Protein AF-A0A7X1GN78-F1 (afdb_monomer)

pLDDT: mean 84.38, std 17.56, range [33.44, 97.69]

Nearest PDB structures (foldseek):
  7rro-assembly1_W  TM=1.828E-01  e=5.397E+00  Bos taurus
  8iyj-assembly1_Z  TM=1.794E-01  e=6.398E+00  Mus musculus

Radius of gyration: 23.38 Å; Cα contacts (8 Å, |Δi|>4): 246; chains: 1; bounding box: 67×48×54 Å

Structure (mmCIF, N/CA/C/O backbone):
data_AF-A0A7X1GN78-F1
#
_entry.id   AF-A0A7X1GN78-F1
#
loop_
_atom_site.group_PDB
_atom_site.id
_atom_site.type_symbol
_atom_site.label_atom_id
_atom_site.label_alt_id
_atom_site.label_comp_id
_atom_site.label_asym_id
_atom_site.label_entity_id
_atom_site.label_seq_id
_atom_site.pdbx_PDB_ins_code
_atom_site.Cartn_x
_atom_site.Cartn_y
_atom_site.Cartn_z
_atom_site.occupancy
_atom_site.B_iso_or_equiv
_atom_site.auth_seq_id
_atom_site.auth_comp_id
_atom_site.auth_asym_id
_atom_site.auth_atom_id
_atom_site.pdbx_PDB_model_num
ATOM 1 N N . MET A 1 1 ? -47.611 -9.834 -25.608 1.00 37.03 1 MET A N 1
ATOM 2 C CA . MET A 1 1 ? -46.658 -10.578 -24.757 1.00 37.03 1 MET A CA 1
ATOM 3 C C . MET A 1 1 ? -46.119 -9.596 -23.727 1.00 37.03 1 MET A C 1
ATOM 5 O O . MET A 1 1 ? -45.341 -8.730 -24.098 1.00 37.03 1 MET A O 1
ATOM 9 N N . GLY A 1 2 ? -46.643 -9.618 -22.499 1.00 37.62 2 GLY A N 1
ATOM 10 C CA . GLY A 1 2 ? -46.239 -8.703 -21.426 1.00 37.62 2 GLY A CA 1
ATOM 11 C C . GLY A 1 2 ? -45.239 -9.393 -20.505 1.00 37.62 2 GLY A C 1
ATOM 12 O O . GLY A 1 2 ? -45.541 -10.460 -19.978 1.00 37.62 2 GLY A O 1
ATOM 13 N N . ALA A 1 3 ? -44.046 -8.820 -20.357 1.00 45.03 3 ALA A N 1
ATOM 14 C CA . ALA A 1 3 ? -43.041 -9.309 -19.424 1.00 45.03 3 ALA A CA 1
ATOM 15 C C . ALA A 1 3 ? -43.448 -8.934 -17.991 1.00 45.03 3 ALA A C 1
ATOM 17 O O . ALA A 1 3 ? -43.649 -7.761 -17.684 1.00 45.03 3 ALA A O 1
ATOM 18 N N . SER A 1 4 ? -43.569 -9.937 -17.122 1.00 40.81 4 SER A N 1
ATOM 19 C CA . SER A 1 4 ? -43.766 -9.745 -15.687 1.00 40.81 4 SER A CA 1
ATOM 20 C C . SER A 1 4 ? -42.415 -9.414 -15.056 1.00 40.81 4 SER A C 1
ATOM 22 O O . SER A 1 4 ? -41.600 -10.304 -14.825 1.00 40.81 4 SER A O 1
ATOM 24 N N . VAL A 1 5 ? -42.147 -8.130 -14.820 1.00 49.59 5 VAL A N 1
ATOM 25 C CA . VAL A 1 5 ? -40.976 -7.688 -14.053 1.00 49.59 5 VAL A CA 1
ATOM 26 C C . VAL A 1 5 ? -41.356 -7.706 -12.576 1.00 49.59 5 VAL A C 1
ATOM 28 O O . VAL A 1 5 ? -42.205 -6.932 -12.145 1.00 49.59 5 VAL A O 1
ATOM 31 N N . ILE A 1 6 ? -40.735 -8.591 -11.798 1.00 51.81 6 ILE A N 1
ATOM 32 C CA . ILE A 1 6 ? -40.779 -8.527 -10.335 1.00 51.81 6 ILE A CA 1
ATOM 33 C C . ILE A 1 6 ? -39.598 -7.657 -9.909 1.00 51.81 6 ILE A C 1
ATOM 35 O O . ILE A 1 6 ? -38.451 -8.094 -9.945 1.00 51.81 6 ILE A O 1
ATOM 39 N N . GLY A 1 7 ? -39.876 -6.404 -9.556 1.00 51.66 7 GLY A N 1
ATOM 40 C CA . GLY A 1 7 ? -38.911 -5.554 -8.868 1.00 51.66 7 GLY A CA 1
ATOM 41 C C . GLY A 1 7 ? -38.884 -5.927 -7.390 1.00 51.66 7 GLY A C 1
ATOM 42 O O . GLY A 1 7 ? -39.907 -5.827 -6.718 1.00 51.66 7 GLY A O 1
ATOM 43 N N . ILE A 1 8 ? -37.734 -6.370 -6.889 1.00 55.38 8 ILE A N 1
ATOM 44 C CA . ILE A 1 8 ? -37.472 -6.455 -5.450 1.00 55.38 8 ILE A CA 1
ATOM 45 C C . ILE A 1 8 ? -36.756 -5.169 -5.053 1.00 55.38 8 ILE A C 1
ATOM 47 O O . ILE A 1 8 ? -35.730 -4.826 -5.638 1.00 55.38 8 ILE A O 1
ATOM 51 N N . ASP A 1 9 ? -37.327 -4.461 -4.082 1.00 50.69 9 ASP A N 1
ATOM 52 C CA . ASP A 1 9 ? -36.714 -3.295 -3.456 1.00 50.69 9 ASP A CA 1
ATOM 53 C C . ASP A 1 9 ? -35.508 -3.756 -2.621 1.00 50.69 9 ASP A C 1
ATOM 55 O O . ASP A 1 9 ? -35.651 -4.524 -1.667 1.00 50.69 9 ASP A O 1
ATOM 59 N N . ILE A 1 10 ? -34.306 -3.360 -3.044 1.00 56.03 10 ILE A N 1
ATOM 60 C CA . ILE A 1 10 ? -33.028 -3.737 -2.417 1.00 56.03 10 ILE A CA 1
ATOM 61 C C . ILE A 1 10 ? -32.659 -2.745 -1.298 1.00 56.03 10 ILE A C 1
ATOM 63 O O . ILE A 1 10 ? -31.706 -2.991 -0.562 1.00 56.03 10 ILE A O 1
ATOM 67 N N . ASP A 1 11 ? -33.435 -1.672 -1.099 1.00 50.03 11 ASP A N 1
ATOM 68 C CA . ASP A 1 11 ? -33.237 -0.719 -0.008 1.00 50.03 11 ASP A CA 1
ATOM 69 C C . ASP A 1 11 ? -34.231 -0.978 1.139 1.00 50.03 11 ASP A C 1
ATOM 71 O O . ASP A 1 11 ? -35.267 -0.325 1.239 1.00 50.03 11 ASP A O 1
ATOM 75 N N . PRO A 1 12 ? -33.927 -1.867 2.109 1.00 54.25 12 PRO A N 1
ATOM 76 C CA . PRO A 1 12 ? -34.771 -2.063 3.290 1.00 54.25 12 PRO A CA 1
ATOM 77 C C . PRO A 1 12 ? -34.707 -0.877 4.267 1.00 54.25 12 PRO A C 1
ATOM 79 O O . PRO A 1 12 ? -35.311 -0.933 5.343 1.00 54.25 12 PRO A O 1
ATOM 82 N N . ILE A 1 13 ? -33.959 0.182 3.932 1.00 58.00 13 ILE A N 1
ATOM 83 C CA . ILE A 1 13 ? -33.749 1.370 4.765 1.00 58.00 13 ILE A CA 1
ATOM 84 C C . ILE A 1 13 ? -35.085 1.954 5.254 1.00 58.00 13 ILE A C 1
ATOM 86 O O . ILE A 1 13 ? -35.200 2.149 6.467 1.00 58.00 13 ILE A O 1
ATOM 90 N N . PRO A 1 14 ? -36.128 2.143 4.418 1.00 60.78 14 PRO A N 1
ATOM 91 C CA . PRO A 1 14 ? -37.398 2.707 4.872 1.00 60.78 14 PRO A CA 1
ATOM 92 C C . PRO A 1 14 ? -38.122 1.797 5.873 1.00 60.78 14 PRO A C 1
ATOM 94 O O . PRO A 1 14 ? -38.674 2.275 6.862 1.00 60.78 14 PRO A O 1
ATOM 97 N N . VAL A 1 15 ? -38.074 0.475 5.675 1.00 66.88 15 VAL A N 1
ATOM 98 C CA . VAL A 1 15 ? -38.721 -0.504 6.568 1.00 66.88 15 VAL A CA 1
ATOM 99 C C . VAL A 1 15 ? -37.997 -0.586 7.913 1.00 66.88 15 VAL A C 1
ATOM 101 O O . VAL A 1 15 ? -38.639 -0.636 8.965 1.00 66.88 15 VAL A O 1
ATOM 104 N N . LEU A 1 16 ? -36.662 -0.567 7.903 1.00 62.31 16 LEU A N 1
ATOM 105 C CA . LEU A 1 16 ? -35.847 -0.551 9.118 1.00 62.31 16 LEU A CA 1
ATOM 106 C C . LEU A 1 16 ? -35.991 0.774 9.877 1.00 62.31 16 LEU A C 1
ATOM 108 O O . LEU A 1 16 ? -36.132 0.755 11.098 1.00 62.31 16 LEU A O 1
ATOM 112 N N . GLN A 1 17 ? -36.031 1.910 9.176 1.00 62.22 17 GLN A N 1
ATOM 113 C CA . GLN A 1 17 ? -36.254 3.230 9.775 1.00 62.22 17 GLN A CA 1
ATOM 114 C C . GLN A 1 17 ? -37.660 3.366 10.371 1.00 62.22 17 GLN A C 1
ATOM 116 O O . GLN A 1 17 ? -37.797 3.873 11.487 1.00 62.22 17 GLN A O 1
ATOM 121 N N . ALA A 1 18 ? -38.694 2.863 9.688 1.00 65.00 18 ALA A N 1
ATOM 122 C CA . ALA A 1 18 ? -40.063 2.848 10.202 1.00 65.00 18 ALA A CA 1
ATOM 123 C C . ALA A 1 18 ? -40.172 1.979 11.467 1.00 65.00 18 ALA A C 1
ATOM 125 O O . ALA A 1 18 ? -40.672 2.438 12.494 1.00 65.00 18 ALA A O 1
ATOM 126 N N . LYS A 1 19 ? -39.614 0.759 11.452 1.00 62.00 19 LYS A N 1
ATOM 127 C CA . LYS A 1 19 ? -39.572 -0.117 12.638 1.00 62.00 19 LYS A CA 1
ATOM 128 C C . LYS A 1 19 ? -38.758 0.485 13.787 1.00 62.00 19 LYS A C 1
ATOM 130 O O . LYS A 1 19 ? -39.195 0.420 14.934 1.00 62.00 19 LYS A O 1
ATOM 135 N N . ALA A 1 20 ? -37.616 1.112 13.506 1.00 62.91 20 ALA A N 1
ATOM 136 C CA . ALA A 1 20 ? -36.781 1.750 14.526 1.00 62.91 20 ALA A CA 1
ATOM 137 C C . ALA A 1 20 ? -37.441 2.993 15.148 1.00 62.91 20 ALA A C 1
ATOM 139 O O . ALA A 1 20 ? -37.207 3.279 16.322 1.00 62.91 20 ALA A O 1
ATOM 140 N N . SER A 1 21 ? -38.272 3.709 14.383 1.00 62.31 21 SER A N 1
ATOM 141 C CA . SER A 1 21 ? -39.055 4.858 14.864 1.00 62.31 21 SER A CA 1
ATOM 142 C C . SER A 1 21 ? -40.233 4.433 15.747 1.00 62.31 21 SER A C 1
ATOM 144 O O . SER A 1 21 ? -40.591 5.148 16.678 1.00 62.31 21 SER A O 1
ATOM 146 N N . LEU A 1 22 ? -40.807 3.255 15.482 1.00 62.06 22 LEU A N 1
ATOM 147 C CA . LEU A 1 22 ? -41.923 2.685 16.247 1.00 62.06 22 LEU A CA 1
ATOM 148 C C . LEU A 1 22 ? -41.469 1.901 17.491 1.00 62.06 22 LEU A C 1
ATOM 150 O O . LEU A 1 22 ? -42.248 1.709 18.422 1.00 62.06 22 LEU A O 1
ATOM 154 N N . THR A 1 23 ? -40.208 1.464 17.538 1.00 66.81 23 THR A N 1
ATOM 155 C CA . THR A 1 23 ? -39.639 0.786 18.710 1.00 66.81 23 THR A CA 1
ATOM 156 C C . THR A 1 23 ? -39.253 1.812 19.783 1.00 66.81 23 THR A C 1
ATOM 158 O O . THR A 1 23 ? -38.256 2.527 19.651 1.00 66.81 23 THR A O 1
ATOM 161 N N . GLN A 1 24 ? -40.003 1.871 20.888 1.00 63.59 24 GLN A N 1
ATOM 162 C CA . GLN A 1 24 ? -39.604 2.648 22.066 1.00 63.59 24 GLN A CA 1
ATOM 163 C C . GLN A 1 24 ? -38.426 1.969 22.775 1.00 63.59 24 GLN A C 1
ATOM 165 O O . GLN A 1 24 ? -38.598 1.087 23.610 1.00 63.59 24 GLN A O 1
ATOM 170 N N . SER A 1 25 ? -37.205 2.400 22.468 1.00 70.50 25 SER A N 1
ATOM 171 C CA . SER A 1 25 ? -36.013 2.034 23.235 1.00 70.50 25 SER A CA 1
ATOM 172 C C . SER A 1 25 ? -35.359 3.292 23.797 1.00 70.50 25 SER A C 1
ATOM 174 O O . SER A 1 25 ? -35.148 4.261 23.060 1.00 70.50 25 SER A O 1
ATOM 176 N N . SER A 1 26 ? -34.993 3.277 25.078 1.00 83.88 26 SER A N 1
ATOM 177 C CA . SER A 1 26 ? -34.364 4.432 25.722 1.00 83.88 26 SER A CA 1
ATOM 178 C C . SER A 1 26 ? -33.058 4.832 25.023 1.00 83.88 26 SER A C 1
ATOM 180 O O . SER A 1 26 ? -32.328 3.995 24.487 1.00 83.88 26 SER A O 1
ATOM 182 N N . LEU A 1 27 ? -32.727 6.127 25.052 1.00 83.69 27 LEU A N 1
ATOM 183 C CA . LEU A 1 27 ? -31.453 6.624 24.521 1.00 83.69 27 LEU A CA 1
ATOM 184 C C . LEU A 1 27 ? -30.253 5.933 25.187 1.00 83.69 27 LEU A C 1
ATOM 186 O O . LEU A 1 27 ? -29.260 5.652 24.521 1.00 83.69 27 LEU A O 1
ATOM 190 N N . LYS A 1 28 ? -30.365 5.630 26.486 1.00 88.25 28 LYS A N 1
ATOM 191 C CA . LYS A 1 28 ? -29.354 4.880 27.239 1.00 88.25 28 LYS A CA 1
ATOM 192 C C . LYS A 1 28 ? -29.131 3.495 26.627 1.00 88.25 28 LYS A C 1
ATOM 194 O O . LYS A 1 28 ? -28.008 3.185 26.257 1.00 88.25 28 LYS A O 1
ATOM 199 N N . HIS A 1 29 ? -30.203 2.737 26.393 1.00 87.62 29 HIS A N 1
ATOM 200 C CA . HIS A 1 29 ? -30.110 1.418 25.766 1.00 87.62 29 HIS A CA 1
ATOM 201 C C . HIS A 1 29 ? -29.458 1.478 24.374 1.00 87.62 29 HIS A C 1
ATOM 203 O O . HIS A 1 29 ? -28.577 0.678 24.074 1.00 87.62 29 HIS A O 1
ATOM 209 N N . LYS A 1 30 ? -29.817 2.470 23.543 1.00 87.50 30 LYS A N 1
ATOM 210 C CA . LYS A 1 30 ? -29.184 2.660 22.223 1.00 87.50 30 LYS A CA 1
ATOM 211 C C . LYS A 1 30 ? -27.679 2.929 22.339 1.00 87.50 30 LYS A C 1
ATOM 213 O O . LYS A 1 30 ? -26.904 2.346 21.586 1.00 87.50 30 LYS A O 1
ATOM 218 N N . LYS A 1 31 ? -27.260 3.785 23.280 1.00 90.69 31 LYS A N 1
ATOM 219 C CA . LYS A 1 31 ? -25.838 4.077 23.539 1.00 90.69 31 LYS A CA 1
ATOM 220 C C . LYS A 1 31 ? -25.078 2.847 24.027 1.00 90.69 31 LYS A C 1
ATOM 222 O O . LYS A 1 31 ? -23.957 2.622 23.574 1.00 90.69 31 LYS A O 1
ATOM 227 N N . ASP A 1 32 ? -25.689 2.057 24.904 1.00 92.69 32 ASP A N 1
ATOM 228 C CA . ASP A 1 32 ? -25.074 0.852 25.462 1.00 92.69 32 ASP A CA 1
ATOM 229 C C . ASP A 1 32 ? -24.850 -0.199 24.363 1.00 92.69 32 ASP A C 1
ATOM 231 O O . ASP A 1 32 ? -23.732 -0.690 24.195 1.00 92.69 32 ASP A O 1
ATOM 235 N N . ILE A 1 33 ? -25.873 -0.469 23.541 1.00 92.25 33 ILE A N 1
ATOM 236 C CA . ILE A 1 33 ? -25.772 -1.401 22.406 1.00 92.25 33 ILE A CA 1
ATOM 237 C C . ILE A 1 33 ? -24.764 -0.909 21.365 1.00 92.25 33 ILE A C 1
ATOM 239 O O . ILE A 1 33 ? -23.945 -1.694 20.890 1.00 92.25 33 ILE A O 1
ATOM 243 N N . PHE A 1 34 ? -24.781 0.384 21.033 1.00 90.94 34 PHE A N 1
ATOM 244 C CA . PHE A 1 34 ? -23.816 0.971 20.106 1.00 90.94 34 PHE A CA 1
ATOM 245 C C . PHE A 1 34 ? -22.379 0.808 20.612 1.00 90.94 34 PHE A C 1
ATOM 247 O O . PHE A 1 34 ? -21.515 0.341 19.875 1.00 90.94 34 PHE A O 1
ATOM 254 N N . SER A 1 35 ? -22.124 1.138 21.880 1.00 93.75 35 SER A N 1
ATOM 255 C CA . SER A 1 35 ? -20.788 1.039 22.479 1.00 93.75 35 SER A CA 1
ATOM 256 C C . SER A 1 35 ? -20.296 -0.406 22.516 1.00 93.75 35 SER A C 1
ATOM 258 O O . SER A 1 35 ? -19.140 -0.672 22.185 1.00 93.75 35 SER A O 1
ATOM 260 N N . TRP A 1 36 ? -21.179 -1.348 22.860 1.00 95.31 36 TRP A N 1
ATOM 261 C CA . TRP A 1 36 ? -20.879 -2.776 22.811 1.00 95.31 36 TRP A CA 1
ATOM 262 C C . TRP A 1 36 ? -20.551 -3.244 21.389 1.00 95.31 36 TRP A C 1
ATOM 264 O O . TRP A 1 36 ? -19.519 -3.880 21.184 1.00 95.31 36 TRP A O 1
ATOM 274 N N . PHE A 1 37 ? -21.379 -2.885 20.402 1.00 94.31 37 PHE A N 1
ATOM 275 C CA . PHE A 1 37 ? -21.169 -3.262 19.005 1.00 94.31 37 PHE A CA 1
ATOM 276 C C . PHE A 1 37 ? -19.842 -2.718 18.471 1.00 94.31 37 PHE A C 1
ATOM 278 O O . PHE A 1 37 ? -19.055 -3.472 17.904 1.00 94.31 37 PHE A O 1
ATOM 285 N N . PHE A 1 38 ? -19.554 -1.433 18.700 1.00 91.81 38 PHE A N 1
ATOM 286 C CA . PHE A 1 38 ? -18.299 -0.817 18.270 1.00 91.81 38 PHE A CA 1
ATOM 287 C C . PHE A 1 38 ? -17.086 -1.443 18.945 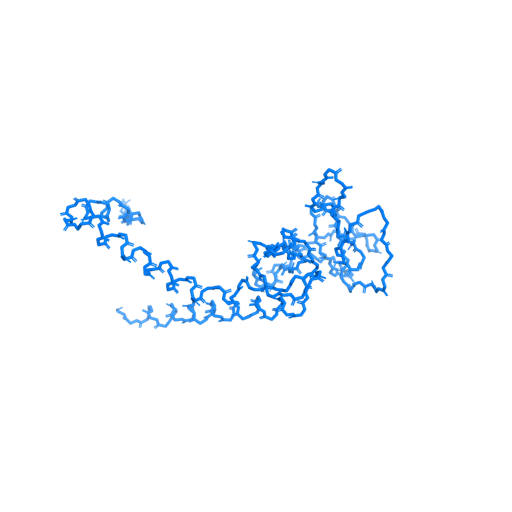1.00 91.81 38 PHE A C 1
ATOM 289 O O . PHE A 1 38 ? -16.077 -1.676 18.282 1.00 91.81 38 PHE A O 1
ATOM 296 N N . LYS A 1 39 ? -17.179 -1.754 20.242 1.00 93.75 39 LYS A N 1
ATOM 297 C CA . LYS A 1 39 ? -16.116 -2.459 20.957 1.00 93.75 39 LYS A CA 1
ATOM 2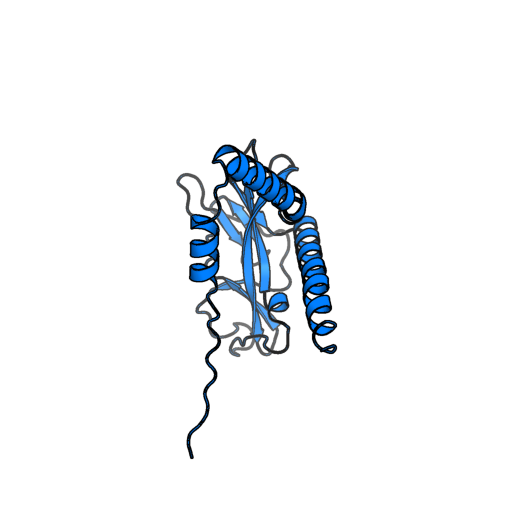98 C C . LYS A 1 39 ? -15.880 -3.846 20.363 1.00 93.75 39 LYS A C 1
ATOM 300 O O . LYS A 1 39 ? -14.750 -4.156 20.015 1.00 93.75 39 LYS A O 1
ATOM 305 N N . ALA A 1 40 ? -16.932 -4.640 20.175 1.00 93.38 40 ALA A N 1
ATOM 306 C CA . ALA A 1 40 ? -16.825 -5.978 19.596 1.00 93.38 40 ALA A CA 1
ATOM 307 C C . ALA A 1 40 ? -16.269 -5.947 18.161 1.00 93.38 40 ALA A C 1
ATOM 309 O O . ALA A 1 40 ? -15.431 -6.771 17.795 1.00 93.38 40 ALA A O 1
ATOM 310 N N . LEU A 1 41 ? -16.703 -4.973 17.356 1.00 91.38 41 LEU A N 1
ATOM 311 C CA . LEU A 1 41 ? -16.197 -4.763 16.004 1.00 91.38 41 LEU A CA 1
ATOM 312 C C . LEU A 1 41 ? -14.711 -4.393 16.020 1.00 91.38 41 LEU A C 1
ATOM 314 O O . LEU A 1 41 ? -13.930 -4.987 15.280 1.00 91.38 41 LEU A O 1
ATOM 318 N N . LYS A 1 42 ? -14.314 -3.452 16.885 1.00 89.69 42 LYS A N 1
ATOM 319 C CA . LYS A 1 42 ? -12.918 -3.043 17.053 1.00 89.69 42 LYS A CA 1
ATOM 320 C C . LYS A 1 42 ? -12.057 -4.210 17.518 1.00 89.69 42 LYS A C 1
ATOM 322 O O . LYS A 1 42 ? -11.033 -4.464 16.903 1.00 89.69 42 LYS A O 1
ATOM 327 N N . ASP A 1 43 ? -12.480 -4.949 18.536 1.00 91.25 43 ASP A N 1
ATOM 328 C CA . ASP A 1 43 ? -11.721 -6.081 19.074 1.00 91.25 43 ASP A CA 1
ATOM 329 C C . ASP A 1 43 ? -11.511 -7.171 18.001 1.00 91.25 43 ASP A C 1
ATOM 331 O O . ASP A 1 43 ? -10.458 -7.807 17.954 1.00 91.25 43 ASP A O 1
ATOM 335 N N . LYS A 1 44 ? -12.476 -7.341 17.084 1.00 90.56 44 LYS A N 1
ATOM 336 C CA . LYS A 1 44 ? -12.382 -8.293 15.970 1.00 90.56 44 LYS A CA 1
ATOM 337 C C . LYS A 1 44 ? -11.522 -7.798 14.803 1.00 90.56 44 LYS A C 1
ATOM 339 O O . LYS A 1 44 ? -10.799 -8.598 14.215 1.00 90.56 44 LYS A O 1
ATOM 344 N N . LEU A 1 45 ? -11.626 -6.520 14.433 1.00 90.31 45 LEU A N 1
ATOM 345 C CA . LEU A 1 45 ? -10.959 -5.974 13.245 1.00 90.31 45 LEU A CA 1
ATOM 346 C C . LEU A 1 45 ? -9.582 -5.383 13.536 1.00 90.31 45 LEU A C 1
ATOM 348 O O . LEU A 1 45 ? -8.705 -5.510 12.692 1.00 90.31 45 LEU A O 1
ATOM 352 N N . ALA A 1 46 ? -9.364 -4.779 14.706 1.00 90.62 46 ALA A N 1
ATOM 353 C CA . ALA A 1 46 ? -8.123 -4.079 15.040 1.00 90.62 46 ALA A CA 1
ATOM 354 C C . ALA A 1 46 ? -6.854 -4.909 14.784 1.00 90.62 46 ALA A C 1
ATOM 356 O O . ALA A 1 46 ? -5.909 -4.338 14.247 1.00 90.62 46 ALA A O 1
ATOM 357 N N . PRO A 1 47 ? -6.800 -6.231 15.061 1.00 91.81 47 PRO A N 1
ATOM 358 C CA . PRO A 1 47 ? -5.622 -7.036 14.736 1.00 91.81 47 PRO A CA 1
ATOM 359 C C . PRO A 1 47 ? -5.232 -7.033 13.249 1.00 91.81 47 PRO A C 1
ATOM 361 O O . PRO A 1 47 ? -4.062 -7.214 12.937 1.00 91.81 47 PRO A O 1
ATOM 364 N N . LEU A 1 48 ? -6.190 -6.808 12.343 1.00 91.81 48 LEU A N 1
ATOM 365 C CA . LEU A 1 48 ? -5.980 -6.763 10.891 1.00 91.81 48 LEU A CA 1
A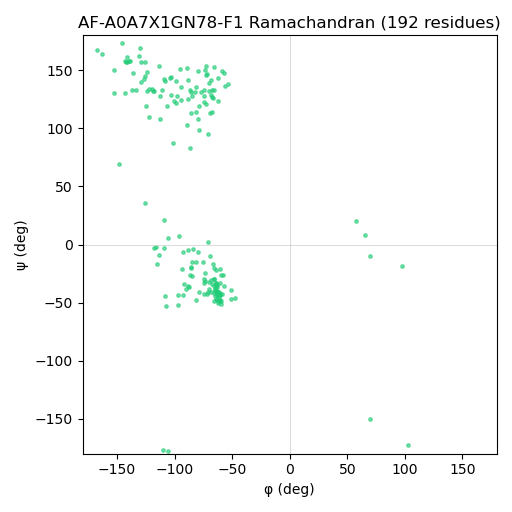TOM 366 C C . LEU A 1 48 ? -5.496 -5.394 10.381 1.00 91.81 48 LEU A C 1
ATOM 368 O O . LEU A 1 48 ? -5.233 -5.245 9.191 1.00 91.81 48 LEU A O 1
ATOM 372 N N . TYR A 1 49 ? -5.396 -4.398 11.264 1.00 92.38 49 TYR A N 1
ATOM 373 C CA . TYR A 1 49 ? -4.987 -3.027 10.946 1.00 92.38 49 TYR A CA 1
ATOM 374 C C . TYR A 1 49 ? -3.809 -2.588 11.824 1.00 92.38 49 TYR A C 1
ATOM 376 O O . TYR A 1 49 ? -3.720 -1.433 12.234 1.00 92.38 49 TYR A O 1
ATOM 384 N N . LYS A 1 50 ? -2.899 -3.517 12.129 1.00 94.88 50 LYS A N 1
ATOM 385 C CA . LYS A 1 50 ? -1.689 -3.259 12.917 1.00 94.88 50 LYS A CA 1
ATOM 386 C C . LYS A 1 50 ? -0.452 -3.179 12.035 1.00 94.88 50 LYS A C 1
ATOM 388 O O . LYS A 1 50 ? -0.319 -3.922 11.071 1.00 94.88 50 LYS A O 1
ATOM 393 N N . THR A 1 51 ? 0.453 -2.291 12.415 1.00 96.94 51 THR A N 1
ATOM 394 C CA . THR A 1 51 ? 1.791 -2.089 11.847 1.00 96.94 51 THR A CA 1
ATOM 395 C C . THR A 1 51 ? 2.737 -1.683 12.979 1.00 96.94 51 THR A C 1
ATOM 397 O O . THR A 1 51 ? 2.297 -1.386 14.087 1.00 96.94 51 THR A O 1
ATOM 400 N N . PHE A 1 52 ? 4.034 -1.587 12.706 1.00 97.00 52 PHE A N 1
ATOM 401 C CA . PHE A 1 52 ? 5.011 -0.993 13.618 1.00 97.00 52 PHE A CA 1
ATOM 402 C C . PHE A 1 52 ? 5.435 0.402 13.163 1.00 97.00 52 PHE A C 1
ATOM 404 O O . PHE A 1 52 ? 5.552 0.673 11.964 1.00 97.00 52 PHE A O 1
ATOM 411 N N . CYS A 1 53 ? 5.644 1.299 14.128 1.00 96.25 53 CYS A N 1
ATOM 412 C CA . CYS A 1 53 ? 6.198 2.623 13.871 1.00 96.25 53 CYS A CA 1
ATOM 413 C C . CYS A 1 53 ? 7.673 2.500 13.445 1.00 96.25 53 CYS A C 1
ATOM 415 O O . CYS A 1 53 ? 8.458 1.917 14.188 1.00 96.25 53 CYS A O 1
ATOM 417 N N . PRO A 1 54 ? 8.108 3.109 12.327 1.00 94.81 54 PRO A N 1
ATOM 418 C CA . PRO A 1 54 ? 9.494 3.001 11.864 1.00 94.81 54 PRO A CA 1
ATOM 419 C C . PRO A 1 54 ? 10.511 3.738 12.755 1.00 94.81 54 PRO A C 1
ATOM 421 O O . PRO A 1 54 ? 11.710 3.582 12.553 1.00 94.81 54 PRO A O 1
ATOM 424 N N . ILE A 1 55 ? 10.052 4.558 13.712 1.00 94.69 55 ILE A N 1
ATOM 425 C CA . ILE A 1 55 ? 10.914 5.362 14.595 1.00 94.69 55 ILE A CA 1
ATOM 426 C C . ILE A 1 55 ? 11.143 4.657 15.937 1.00 94.69 55 ILE A C 1
ATOM 428 O O . ILE A 1 55 ? 12.286 4.483 16.346 1.00 94.69 55 ILE A O 1
ATOM 432 N N . CYS A 1 56 ? 10.073 4.237 16.622 1.00 96.31 56 CYS A N 1
ATOM 433 C CA . CYS A 1 56 ? 10.169 3.595 17.942 1.00 96.31 56 CYS A CA 1
ATOM 434 C C . CYS A 1 56 ? 9.849 2.101 17.960 1.00 96.31 56 CYS A C 1
ATOM 436 O O . CYS A 1 56 ? 9.940 1.483 19.017 1.00 96.31 56 CYS A O 1
ATOM 438 N N . ASN A 1 57 ? 9.450 1.524 16.826 1.00 95.81 57 ASN A N 1
ATOM 439 C CA . ASN A 1 57 ? 9.082 0.115 16.693 1.00 95.81 57 ASN A CA 1
ATOM 440 C C . ASN A 1 57 ? 7.938 -0.349 17.619 1.00 95.81 57 ASN A C 1
ATOM 442 O O . ASN A 1 57 ? 7.778 -1.541 17.867 1.00 95.81 57 ASN A O 1
ATOM 446 N N . LEU A 1 58 ? 7.130 0.582 18.133 1.00 96.38 58 LEU A N 1
ATOM 447 C CA . LEU A 1 58 ? 5.908 0.260 18.866 1.00 96.38 58 LEU A CA 1
ATOM 448 C C . LEU A 1 58 ? 4.776 -0.081 17.896 1.00 96.38 58 LEU A C 1
ATOM 450 O O . LEU A 1 58 ? 4.706 0.465 16.788 1.00 96.38 58 LEU A O 1
ATOM 454 N N . GLU A 1 59 ? 3.872 -0.957 18.337 1.00 95.75 59 GLU A N 1
ATOM 455 C CA . GLU A 1 59 ? 2.642 -1.266 17.609 1.00 95.75 59 GLU A CA 1
ATOM 456 C C . GLU A 1 59 ? 1.843 0.023 17.361 1.00 95.75 59 GLU A C 1
ATOM 458 O O . GLU A 1 59 ? 1.744 0.907 18.212 1.00 95.75 59 GLU A O 1
ATOM 463 N N . SER A 1 60 ? 1.325 0.163 16.151 1.00 95.88 60 SER A N 1
ATOM 464 C CA . SER A 1 60 ? 0.616 1.337 15.660 1.00 95.88 60 SER A CA 1
ATOM 465 C C . SER A 1 60 ? -0.526 0.906 14.744 1.00 95.88 60 SER A C 1
ATOM 467 O O . SER A 1 60 ? -0.516 -0.190 14.181 1.00 95.88 60 SER A O 1
ATOM 469 N N . GLU A 1 61 ? -1.516 1.778 14.582 1.00 93.50 61 GLU A N 1
ATOM 470 C CA . GLU A 1 61 ? -2.678 1.509 13.733 1.00 93.50 61 GLU A CA 1
ATOM 471 C C . GLU A 1 61 ? -2.390 1.913 12.283 1.00 93.50 61 GLU A C 1
ATOM 473 O O . GLU A 1 61 ? -1.884 3.009 12.020 1.00 93.50 61 GLU A O 1
ATOM 478 N N . ILE A 1 62 ? -2.726 1.031 11.340 1.00 95.50 62 ILE A N 1
ATOM 479 C CA . ILE A 1 62 ? -2.766 1.333 9.910 1.00 95.50 62 ILE A CA 1
ATOM 480 C C . ILE A 1 62 ? -3.983 2.220 9.659 1.00 95.50 62 ILE A C 1
ATOM 482 O O . ILE A 1 62 ? -5.117 1.810 9.886 1.00 95.50 62 ILE A O 1
ATOM 486 N N . GLN A 1 63 ? -3.754 3.417 9.125 1.00 94.81 63 GLN A N 1
ATOM 487 C CA . GLN A 1 63 ? -4.831 4.289 8.660 1.00 94.81 63 GLN A CA 1
ATOM 488 C C . GLN A 1 63 ? -5.289 3.877 7.260 1.00 94.81 63 GLN A C 1
ATOM 490 O O . GLN A 1 63 ? -6.484 3.752 7.003 1.00 94.81 63 GLN A O 1
ATOM 495 N N . PHE A 1 64 ? -4.337 3.660 6.349 1.00 94.31 64 PHE A N 1
ATOM 496 C CA . PHE A 1 64 ? -4.591 3.132 5.011 1.00 94.31 64 PHE A CA 1
ATOM 497 C C . PHE A 1 64 ? -3.304 2.601 4.369 1.00 94.31 64 PHE A C 1
ATOM 499 O O . PHE A 1 64 ? -2.187 2.922 4.777 1.00 94.31 64 PHE A O 1
ATOM 506 N N . THR A 1 65 ? -3.475 1.804 3.317 1.00 95.94 65 THR A N 1
ATOM 507 C CA . THR A 1 65 ? -2.385 1.259 2.504 1.00 95.94 65 THR A CA 1
ATOM 508 C C . THR A 1 65 ? -2.519 1.770 1.079 1.00 95.94 65 THR A C 1
ATOM 510 O O . THR A 1 65 ? -3.598 1.698 0.488 1.00 95.94 65 THR A O 1
ATOM 513 N N . LEU A 1 66 ? -1.423 2.262 0.505 1.00 96.19 66 LEU A N 1
ATOM 514 C CA . LEU A 1 66 ? -1.367 2.616 -0.908 1.00 96.19 66 LEU A CA 1
ATOM 515 C C . LEU A 1 66 ? -0.946 1.393 -1.716 1.00 96.19 66 LEU A C 1
ATOM 517 O O . LEU A 1 66 ? 0.101 0.791 -1.461 1.00 96.19 66 LEU A O 1
ATOM 521 N N . TYR A 1 67 ? -1.766 1.054 -2.703 1.00 96.19 67 TYR A N 1
ATOM 522 C CA . TYR A 1 67 ? -1.544 -0.065 -3.606 1.00 96.19 67 TYR A CA 1
ATOM 523 C C . TYR A 1 67 ? -1.163 0.429 -4.997 1.00 96.19 67 TYR A C 1
ATOM 525 O O . TYR A 1 67 ? -1.746 1.386 -5.505 1.00 96.19 67 TYR A O 1
ATOM 533 N N . GLY A 1 68 ? -0.228 -0.270 -5.634 1.00 96.38 68 GLY A N 1
ATOM 534 C CA . GLY A 1 68 ? 0.099 -0.073 -7.041 1.00 96.38 68 GLY A CA 1
ATOM 535 C C . GLY A 1 68 ? -0.506 -1.182 -7.909 1.00 96.38 68 GLY A C 1
ATOM 536 O O . GLY A 1 68 ? -0.298 -2.361 -7.597 1.00 96.38 68 GLY A O 1
ATOM 537 N N . PRO A 1 69 ? -1.246 -0.864 -8.989 1.00 96.75 69 PRO A N 1
ATOM 538 C CA . PRO A 1 69 ? -1.671 -1.866 -9.959 1.00 96.75 69 PRO A CA 1
ATOM 539 C C . PRO A 1 69 ? -0.474 -2.456 -10.709 1.00 96.75 69 PRO A C 1
ATOM 541 O O . PRO A 1 69 ? 0.379 -1.735 -11.236 1.00 96.75 69 PRO A O 1
ATOM 544 N N . ARG A 1 70 ? -0.451 -3.783 -10.798 1.00 97.12 70 ARG A N 1
ATOM 545 C CA . ARG A 1 70 ? 0.496 -4.553 -11.602 1.00 97.12 70 ARG A CA 1
ATOM 546 C C . ARG A 1 70 ? 0.077 -4.482 -13.066 1.00 97.12 70 ARG A C 1
ATOM 548 O O . ARG A 1 70 ? -1.079 -4.743 -13.407 1.00 97.12 70 ARG A O 1
ATOM 555 N N . LYS A 1 71 ? 1.029 -4.174 -13.938 1.00 96.75 71 LYS A N 1
ATOM 556 C CA . LYS A 1 71 ? 0.870 -4.241 -15.392 1.00 96.75 71 LYS A CA 1
ATOM 557 C C . LYS A 1 71 ? 2.005 -5.038 -16.000 1.00 96.75 71 LYS A C 1
ATOM 559 O O . LYS A 1 71 ? 3.088 -5.135 -15.429 1.00 96.75 71 LYS A O 1
ATOM 564 N N . ARG A 1 72 ? 1.779 -5.577 -17.189 1.00 96.69 72 ARG A N 1
ATOM 565 C CA . ARG A 1 72 ? 2.768 -6.386 -17.900 1.00 96.69 72 ARG A CA 1
ATOM 566 C C . ARG A 1 72 ? 2.949 -5.882 -19.325 1.00 96.69 72 ARG A C 1
ATOM 568 O O . ARG A 1 72 ? 1.985 -5.512 -19.987 1.00 96.69 72 ARG A O 1
ATOM 575 N N . CYS A 1 73 ? 4.191 -5.865 -19.789 1.00 96.00 73 CYS A N 1
ATOM 576 C CA . CYS A 1 73 ? 4.525 -5.772 -21.209 1.00 96.00 73 CYS A CA 1
ATOM 577 C C . CYS A 1 73 ? 5.114 -7.113 -21.682 1.00 96.00 73 CYS A C 1
ATOM 579 O O . CYS A 1 73 ? 5.225 -8.064 -20.910 1.00 96.00 73 CYS A O 1
ATOM 581 N N . SER A 1 74 ? 5.539 -7.193 -22.942 1.00 95.44 74 SER A N 1
ATOM 582 C CA . SER A 1 74 ? 6.115 -8.415 -23.526 1.00 95.44 74 SER A CA 1
ATOM 583 C C . SER A 1 74 ? 7.387 -8.922 -22.833 1.00 95.44 74 SER A C 1
ATOM 585 O O . SER A 1 74 ? 7.706 -10.099 -22.969 1.00 95.44 74 SER A O 1
ATOM 587 N N . CYS A 1 75 ? 8.111 -8.075 -22.089 1.00 95.50 75 CYS A N 1
ATOM 588 C CA . CYS A 1 75 ? 9.399 -8.449 -21.499 1.00 95.50 75 CYS A CA 1
ATOM 589 C C . CYS A 1 75 ? 9.434 -8.481 -19.964 1.00 95.50 75 CYS A C 1
ATOM 591 O O . CYS A 1 75 ? 10.397 -9.008 -19.412 1.00 95.50 75 CYS A O 1
ATOM 593 N N . ARG A 1 76 ? 8.467 -7.872 -19.260 1.00 94.69 76 ARG A N 1
ATOM 594 C CA . ARG A 1 76 ? 8.454 -7.815 -17.786 1.00 94.69 76 ARG A CA 1
ATOM 595 C C . ARG A 1 76 ? 7.117 -7.349 -17.213 1.00 94.69 76 ARG A C 1
ATOM 597 O O . ARG A 1 76 ? 6.283 -6.767 -17.907 1.00 94.69 76 ARG A O 1
ATOM 604 N N . GLU A 1 77 ? 6.981 -7.529 -15.907 1.00 95.75 77 GLU A N 1
ATOM 605 C CA . GLU A 1 77 ? 5.981 -6.858 -15.083 1.00 95.75 77 GLU A CA 1
ATOM 606 C C . GLU A 1 77 ? 6.514 -5.522 -14.538 1.00 95.75 77 GLU A C 1
ATOM 608 O O . GLU A 1 77 ? 7.722 -5.347 -14.361 1.00 95.75 77 GLU A O 1
ATOM 613 N N . VAL A 1 78 ? 5.611 -4.578 -14.287 1.00 95.94 78 VAL A N 1
ATOM 614 C CA . VAL A 1 78 ? 5.864 -3.283 -13.645 1.00 95.94 78 VAL A CA 1
ATOM 615 C C . VAL A 1 78 ? 4.708 -2.929 -12.706 1.00 95.94 78 VAL A C 1
ATOM 617 O O . VAL A 1 78 ? 3.602 -3.453 -12.851 1.00 95.94 78 VAL A O 1
ATOM 620 N N . ILE A 1 79 ? 4.936 -2.002 -11.778 1.00 97.38 79 ILE A N 1
ATOM 621 C CA . ILE A 1 79 ? 3.887 -1.483 -10.892 1.00 97.38 79 ILE A CA 1
ATOM 622 C C . ILE A 1 79 ? 3.640 -0.020 -11.238 1.00 97.38 79 ILE A C 1
ATOM 624 O O . ILE A 1 79 ? 4.574 0.774 -11.295 1.00 97.38 79 ILE A O 1
ATOM 628 N N . PHE A 1 80 ? 2.389 0.349 -11.484 1.00 97.31 80 PHE A N 1
ATOM 629 C CA . PHE A 1 80 ? 2.041 1.731 -11.795 1.00 97.31 80 PHE A CA 1
ATOM 630 C C . PHE A 1 80 ? 1.748 2.532 -10.528 1.00 97.31 80 PHE A C 1
ATOM 632 O O . PHE A 1 80 ? 1.109 2.034 -9.604 1.00 97.31 80 PHE A O 1
ATOM 639 N N . VAL A 1 81 ? 2.184 3.789 -10.513 1.00 97.06 81 VAL A N 1
ATOM 640 C CA . VAL A 1 81 ? 1.863 4.770 -9.470 1.00 97.06 81 VAL A CA 1
ATOM 641 C C . VAL A 1 81 ? 1.522 6.114 -10.104 1.00 97.06 81 VAL A C 1
ATOM 643 O O . VAL A 1 81 ? 2.063 6.477 -11.149 1.00 97.06 81 VAL A O 1
ATOM 646 N N . ASP A 1 82 ? 0.620 6.866 -9.479 1.00 94.56 82 ASP A N 1
ATOM 647 C CA . ASP A 1 82 ? 0.208 8.179 -9.990 1.00 94.56 82 ASP A CA 1
ATOM 648 C C . ASP A 1 82 ? 1.291 9.244 -9.743 1.00 94.56 82 ASP A C 1
ATOM 650 O O . ASP A 1 82 ? 1.483 10.135 -10.567 1.00 94.56 82 ASP A O 1
ATOM 654 N N . SER A 1 83 ? 2.031 9.125 -8.638 1.00 94.75 83 SER A N 1
ATOM 655 C CA . SER A 1 83 ? 3.102 10.036 -8.230 1.00 94.75 83 SER A CA 1
ATOM 656 C C . SER A 1 83 ? 4.127 9.296 -7.365 1.00 94.75 83 SER A C 1
ATOM 658 O O . SER A 1 83 ? 3.771 8.363 -6.644 1.00 94.75 83 SER A O 1
ATOM 660 N N . LEU A 1 84 ? 5.392 9.728 -7.415 1.00 95.12 84 LEU A N 1
ATOM 661 C CA . LEU A 1 84 ? 6.429 9.307 -6.459 1.00 95.12 84 LEU A CA 1
ATOM 662 C C . LEU A 1 84 ? 6.437 10.173 -5.190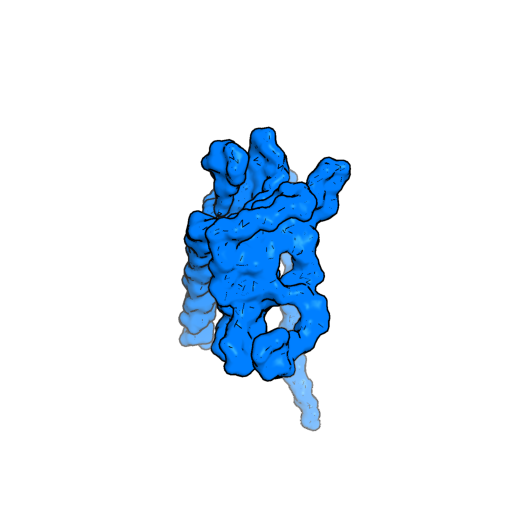 1.00 95.12 84 LEU A C 1
ATOM 664 O O . LEU A 1 84 ? 6.945 9.739 -4.161 1.00 95.12 84 LEU A O 1
ATOM 668 N N . LEU A 1 85 ? 5.846 11.369 -5.247 1.00 94.62 85 LEU A N 1
ATOM 669 C CA . LEU A 1 85 ? 5.579 12.214 -4.087 1.00 94.62 85 LEU A CA 1
ATOM 670 C C . LEU A 1 85 ? 4.300 11.717 -3.405 1.00 94.62 85 LEU A C 1
ATOM 672 O O . LEU A 1 85 ? 3.218 11.807 -3.987 1.00 94.62 85 LEU A O 1
ATOM 676 N N . LEU A 1 86 ? 4.437 11.199 -2.184 1.00 93.88 86 LEU A N 1
ATOM 677 C CA . LEU A 1 86 ? 3.346 10.644 -1.379 1.00 93.88 86 LEU A CA 1
ATOM 678 C C . LEU A 1 86 ? 2.648 11.714 -0.537 1.00 93.88 86 LEU A C 1
ATOM 680 O O . LEU A 1 86 ? 1.436 11.660 -0.336 1.00 93.88 86 LEU A O 1
ATOM 684 N N . ARG A 1 87 ? 3.415 12.681 -0.024 1.00 91.25 87 ARG A N 1
ATOM 685 C CA . ARG A 1 87 ? 2.901 13.801 0.767 1.00 91.25 87 ARG A CA 1
ATOM 686 C C . ARG A 1 87 ? 3.824 14.999 0.631 1.00 91.25 87 ARG A C 1
ATOM 688 O O . ARG A 1 87 ? 5.020 14.881 0.887 1.00 91.25 87 ARG A O 1
ATOM 695 N N . GLN A 1 88 ? 3.238 16.149 0.323 1.00 88.38 88 GLN A N 1
ATOM 696 C CA . GLN A 1 88 ? 3.905 17.435 0.465 1.00 88.38 88 GLN A CA 1
ATOM 697 C C . GLN A 1 88 ? 3.728 17.931 1.904 1.00 88.38 88 GLN A C 1
ATOM 699 O O . GLN A 1 88 ? 2.615 17.894 2.441 1.00 88.38 88 GLN A O 1
ATOM 704 N N . ALA A 1 89 ? 4.805 18.360 2.555 1.00 78.75 89 ALA A N 1
ATOM 705 C CA . ALA A 1 89 ? 4.730 18.921 3.903 1.00 78.75 89 ALA A CA 1
ATOM 706 C C . ALA A 1 89 ? 5.641 20.139 4.048 1.00 78.75 89 ALA A C 1
ATOM 708 O O . ALA A 1 89 ? 6.620 20.290 3.327 1.00 78.75 89 ALA A O 1
ATOM 709 N N . ASN A 1 90 ? 5.336 20.992 5.028 1.00 68.25 90 ASN A N 1
ATOM 710 C CA . ASN A 1 90 ? 6.032 22.268 5.231 1.00 68.25 90 ASN A CA 1
ATOM 711 C C . ASN A 1 90 ? 7.541 22.116 5.489 1.00 68.25 90 ASN A C 1
ATOM 713 O O . ASN A 1 90 ? 8.298 23.047 5.230 1.00 68.25 90 ASN A O 1
ATOM 717 N N . HIS A 1 91 ? 7.973 20.968 6.019 1.00 68.88 91 HIS A N 1
ATOM 718 C CA . HIS A 1 91 ? 9.373 20.717 6.361 1.00 68.88 91 HIS A CA 1
ATOM 719 C C . HIS A 1 91 ? 10.041 19.744 5.391 1.00 68.88 91 HIS A C 1
ATOM 721 O O . HIS A 1 91 ? 11.079 20.075 4.819 1.00 68.88 91 HIS A O 1
ATOM 727 N N . HIS A 1 92 ? 9.444 18.570 5.168 1.00 81.25 92 HIS A N 1
ATOM 728 C CA . HIS A 1 92 ? 10.002 17.558 4.276 1.00 81.25 92 HIS A CA 1
ATOM 729 C C . HIS A 1 92 ? 8.915 16.825 3.502 1.00 81.25 92 HIS A C 1
ATOM 731 O O . HIS A 1 92 ? 7.980 16.281 4.088 1.00 81.25 92 HIS A O 1
ATOM 737 N N . ASP A 1 93 ? 9.109 16.748 2.193 1.00 92.12 93 ASP A N 1
ATOM 738 C CA . ASP A 1 93 ? 8.315 15.900 1.322 1.00 92.12 93 ASP A CA 1
ATOM 739 C C . ASP A 1 93 ? 8.604 14.423 1.598 1.00 92.12 93 ASP A C 1
ATOM 741 O O . ASP A 1 93 ? 9.751 14.020 1.832 1.00 92.12 93 ASP A O 1
ATOM 745 N N . VAL A 1 94 ? 7.545 13.619 1.550 1.00 93.94 94 VAL A N 1
ATOM 746 C CA . VAL A 1 94 ? 7.607 12.162 1.668 1.00 93.94 94 VAL A CA 1
ATOM 747 C C . VAL A 1 94 ? 7.514 11.570 0.272 1.00 93.94 94 VAL A C 1
ATOM 749 O O . VAL A 1 94 ? 6.539 11.813 -0.440 1.00 93.94 94 VAL A O 1
ATOM 752 N N . ASN A 1 95 ? 8.502 10.766 -0.105 1.00 95.50 95 ASN A N 1
ATOM 753 C CA . ASN A 1 95 ? 8.615 10.184 -1.436 1.00 95.50 95 ASN A CA 1
ATOM 754 C C . ASN A 1 95 ? 8.751 8.660 -1.366 1.00 95.50 95 ASN A C 1
ATOM 756 O O . ASN A 1 95 ? 9.200 8.119 -0.356 1.00 95.50 95 ASN A O 1
ATOM 760 N N . ILE A 1 96 ? 8.405 7.975 -2.454 1.00 95.94 96 ILE A N 1
ATOM 761 C CA . ILE A 1 96 ? 8.732 6.566 -2.690 1.00 95.94 96 ILE A CA 1
ATOM 762 C C . ILE A 1 96 ? 9.746 6.457 -3.826 1.00 95.94 96 ILE A C 1
ATOM 764 O O . ILE A 1 96 ? 9.594 7.065 -4.886 1.00 95.94 96 ILE A O 1
ATOM 768 N N . CYS A 1 97 ? 10.794 5.666 -3.621 1.00 94.62 97 CYS A N 1
ATOM 769 C CA . CYS A 1 97 ? 11.782 5.431 -4.660 1.00 94.62 97 CYS A CA 1
ATOM 770 C C . CYS A 1 97 ? 11.234 4.489 -5.744 1.00 94.62 97 CYS A C 1
ATOM 772 O O . CYS A 1 97 ? 10.814 3.368 -5.453 1.00 94.62 97 CYS A O 1
ATOM 774 N N . SER A 1 98 ? 11.324 4.897 -7.012 1.00 93.50 98 SER A N 1
ATOM 775 C CA . SER A 1 98 ? 10.893 4.082 -8.156 1.00 93.50 98 SER A CA 1
ATOM 776 C C . SER A 1 98 ? 11.717 2.811 -8.380 1.00 93.50 98 SER A C 1
ATOM 778 O O . SER A 1 98 ? 11.246 1.883 -9.039 1.00 93.50 98 SER A O 1
ATOM 780 N N . THR A 1 99 ? 12.932 2.761 -7.830 1.00 91.81 99 THR A N 1
ATOM 781 C CA . THR A 1 99 ? 13.886 1.667 -8.042 1.00 91.81 99 THR A CA 1
ATOM 782 C C . THR A 1 99 ? 13.854 0.631 -6.926 1.00 91.81 99 THR A C 1
ATOM 784 O O . THR A 1 99 ? 13.915 -0.558 -7.218 1.00 91.81 99 THR A O 1
ATOM 787 N N . CYS A 1 100 ? 13.802 1.050 -5.659 1.00 93.31 100 CYS A N 1
ATOM 788 C CA . CYS A 1 100 ? 13.904 0.146 -4.503 1.00 93.31 100 CYS A CA 1
ATOM 789 C C . CYS A 1 100 ? 12.621 0.050 -3.664 1.00 93.31 100 CYS A C 1
ATOM 791 O O . CYS A 1 100 ? 12.548 -0.797 -2.777 1.00 93.31 100 CYS A O 1
ATOM 793 N N . HIS A 1 101 ? 11.630 0.905 -3.945 1.00 94.62 101 HIS A N 1
ATOM 794 C CA . HIS A 1 101 ? 10.361 1.045 -3.218 1.00 94.62 101 HIS A CA 1
ATOM 795 C C . HIS A 1 101 ? 10.489 1.546 -1.776 1.00 94.62 101 HIS A C 1
ATOM 797 O O . HIS A 1 101 ? 9.494 1.580 -1.051 1.00 94.62 101 HIS A O 1
ATOM 803 N N . GLU A 1 102 ? 11.682 1.963 -1.348 1.00 95.06 102 GLU A N 1
ATOM 804 C CA . GLU A 1 102 ? 11.866 2.582 -0.038 1.00 95.06 102 GLU A CA 1
ATOM 805 C C . GLU A 1 102 ? 11.165 3.944 0.019 1.00 95.06 102 GLU A C 1
ATOM 807 O O . GLU A 1 102 ? 11.292 4.772 -0.890 1.00 95.06 102 GLU A O 1
ATOM 812 N N . VAL A 1 103 ? 10.416 4.158 1.099 1.00 95.25 103 VAL A N 1
ATOM 813 C CA . VAL A 1 103 ? 9.860 5.459 1.460 1.00 95.25 103 VAL A CA 1
ATOM 814 C C . VAL A 1 103 ? 10.936 6.265 2.172 1.00 95.25 103 VAL A C 1
ATOM 816 O O . VAL A 1 103 ? 11.581 5.772 3.095 1.00 95.25 103 VAL A O 1
ATOM 819 N N . TYR A 1 104 ? 11.128 7.510 1.751 1.00 93.50 104 TYR A N 1
ATOM 820 C CA . TYR A 1 104 ? 12.147 8.389 2.308 1.00 93.50 104 TYR A CA 1
ATOM 821 C C . TYR A 1 104 ? 11.648 9.828 2.425 1.00 93.50 104 TYR A C 1
ATOM 823 O O . TYR A 1 104 ? 10.734 10.262 1.719 1.00 93.50 104 TYR A O 1
ATOM 831 N N . THR A 1 105 ? 12.280 10.576 3.325 1.00 91.19 105 THR A N 1
ATOM 832 C CA . THR A 1 105 ? 12.076 12.014 3.501 1.00 91.19 105 THR A CA 1
ATOM 833 C C . THR A 1 105 ? 13.304 12.776 3.011 1.00 91.19 105 THR A C 1
ATOM 835 O O . THR A 1 105 ? 14.440 12.336 3.186 1.00 91.19 105 THR A O 1
ATOM 838 N N . GLY A 1 106 ? 13.084 13.929 2.377 1.00 81.19 106 GLY A N 1
ATOM 839 C CA . GLY A 1 106 ? 14.161 14.790 1.876 1.00 81.19 106 GLY A CA 1
ATOM 840 C C . GLY A 1 106 ? 14.400 14.698 0.365 1.00 81.19 106 GLY A C 1
ATOM 841 O O . GLY A 1 106 ? 13.613 14.120 -0.380 1.00 81.19 106 GLY A O 1
ATOM 842 N N . LYS A 1 107 ? 15.477 15.348 -0.101 1.00 77.25 107 LYS A N 1
ATOM 843 C CA . LYS A 1 107 ? 15.729 15.584 -1.538 1.00 77.25 107 LYS A CA 1
ATOM 844 C C . LYS A 1 107 ? 16.465 14.449 -2.245 1.00 77.25 107 LYS A C 1
ATOM 846 O O . LYS A 1 107 ? 16.346 14.322 -3.459 1.00 77.25 107 LYS A O 1
ATOM 851 N N . THR A 1 108 ? 17.252 13.665 -1.517 1.00 82.88 108 THR A N 1
ATOM 852 C CA . THR A 1 108 ? 18.109 12.624 -2.088 1.00 82.88 108 THR A CA 1
ATOM 853 C C . THR A 1 108 ? 17.831 11.283 -1.432 1.00 82.88 108 THR A C 1
ATOM 855 O O . THR A 1 108 ? 17.540 11.197 -0.241 1.00 82.88 108 THR A O 1
ATOM 858 N N . HIS A 1 109 ? 17.923 10.228 -2.234 1.00 90.25 109 HIS A N 1
ATOM 859 C CA . HIS A 1 109 ? 17.756 8.852 -1.800 1.00 90.25 109 HIS A CA 1
ATOM 860 C C . HIS A 1 109 ? 18.831 7.989 -2.457 1.00 90.25 109 HIS A C 1
ATOM 862 O O . HIS A 1 109 ? 19.042 8.075 -3.667 1.00 90.25 109 HIS A O 1
ATOM 868 N N . SER A 1 110 ? 19.479 7.143 -1.659 1.00 90.94 110 SER A N 1
ATOM 869 C CA . SER A 1 110 ? 20.496 6.204 -2.129 1.00 90.94 110 SER A CA 1
ATOM 870 C C . SER A 1 110 ? 19.977 4.783 -1.977 1.00 90.94 110 SER A C 1
ATOM 872 O O . SER A 1 110 ? 19.882 4.269 -0.862 1.00 90.94 110 SER A O 1
ATOM 874 N N . CYS A 1 111 ? 19.657 4.142 -3.099 1.00 91.56 111 CYS A N 1
ATOM 875 C CA . CYS A 1 111 ? 19.141 2.779 -3.101 1.00 91.56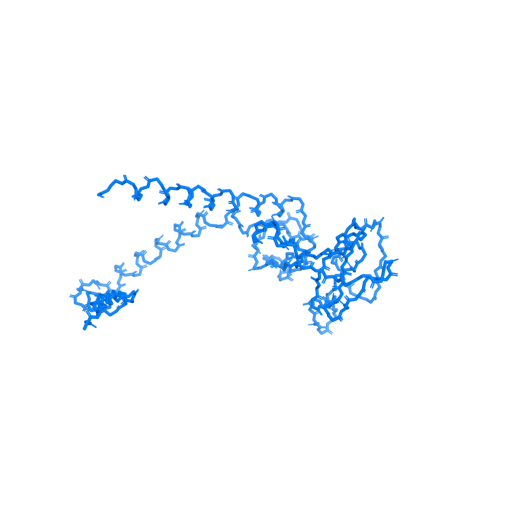 111 CYS A CA 1
ATOM 876 C C . CYS A 1 111 ? 20.210 1.792 -2.624 1.00 91.56 111 CYS A C 1
ATOM 878 O O . CYS A 1 111 ? 21.288 1.708 -3.211 1.00 91.56 111 CYS A O 1
ATOM 880 N N . ARG A 1 112 ? 19.887 0.987 -1.608 1.00 86.00 112 ARG A N 1
ATOM 881 C CA . ARG A 1 112 ? 20.747 -0.124 -1.161 1.00 86.00 112 ARG A CA 1
ATOM 882 C C . ARG A 1 112 ? 20.521 -1.406 -1.960 1.00 86.00 112 ARG A C 1
ATOM 884 O O . ARG A 1 112 ? 21.422 -2.229 -2.072 1.00 86.00 112 ARG A O 1
ATOM 891 N N . LYS A 1 113 ? 19.315 -1.574 -2.507 1.00 87.25 113 LYS A N 1
ATOM 892 C CA . LYS A 1 113 ? 18.921 -2.705 -3.354 1.00 87.25 113 LYS A CA 1
ATOM 893 C C . LYS A 1 113 ? 18.009 -2.233 -4.476 1.00 87.25 113 LYS A C 1
ATOM 895 O O . LYS A 1 113 ? 17.328 -1.223 -4.330 1.00 87.25 113 LYS A O 1
ATOM 900 N N . GLN A 1 114 ? 17.951 -2.993 -5.560 1.00 87.75 114 GLN A N 1
ATOM 901 C CA . GLN A 1 114 ? 16.952 -2.800 -6.604 1.00 87.75 114 GLN A CA 1
ATOM 902 C C . GLN A 1 114 ? 15.757 -3.722 -6.346 1.00 87.75 114 GLN A C 1
ATOM 904 O O . GLN A 1 114 ? 15.932 -4.890 -6.001 1.00 87.75 114 GLN A O 1
ATOM 909 N N . ALA A 1 115 ? 14.544 -3.192 -6.483 1.00 88.62 115 ALA A N 1
ATOM 910 C CA . ALA A 1 115 ? 13.336 -3.999 -6.478 1.00 88.62 115 ALA A CA 1
ATOM 911 C C . ALA A 1 115 ? 13.230 -4.781 -7.794 1.00 88.62 115 ALA A C 1
ATOM 913 O O . ALA A 1 115 ? 13.610 -4.293 -8.860 1.00 88.62 115 ALA A O 1
ATOM 914 N N . ASN A 1 116 ? 12.675 -5.992 -7.727 1.00 87.38 116 ASN A N 1
ATOM 915 C CA . ASN A 1 116 ? 12.522 -6.856 -8.903 1.00 87.38 116 ASN A CA 1
ATOM 916 C C . ASN A 1 116 ? 11.551 -6.274 -9.942 1.00 87.38 116 ASN A C 1
ATOM 918 O O . ASN A 1 116 ? 11.704 -6.510 -11.140 1.00 87.38 116 ASN A O 1
ATOM 922 N N . THR A 1 117 ? 10.569 -5.501 -9.482 1.00 92.62 117 THR A N 1
ATOM 923 C CA . THR A 1 117 ? 9.506 -4.931 -10.308 1.00 92.62 117 THR A CA 1
ATOM 924 C C . THR A 1 117 ? 9.543 -3.416 -10.153 1.00 92.62 117 THR A C 1
ATOM 926 O O . THR A 1 117 ? 9.223 -2.952 -9.070 1.00 92.62 117 THR A O 1
ATOM 929 N N . PRO A 1 118 ? 9.939 -2.633 -11.169 1.00 92.31 118 PRO A N 1
ATOM 930 C CA . PRO A 1 118 ? 10.095 -1.187 -11.017 1.00 92.31 118 PRO A CA 1
ATOM 931 C C . PRO A 1 118 ? 8.746 -0.462 -10.923 1.00 92.31 118 PRO A C 1
ATOM 933 O O . PRO A 1 118 ? 7.750 -0.917 -11.505 1.00 92.31 118 PRO A O 1
ATOM 936 N N . LEU A 1 119 ? 8.738 0.707 -10.268 1.00 96.44 119 LEU A N 1
ATOM 937 C CA . LEU A 1 119 ? 7.596 1.623 -10.320 1.00 96.44 119 LEU A CA 1
ATOM 938 C C . LEU A 1 119 ? 7.640 2.466 -11.594 1.00 96.44 119 LEU A C 1
ATOM 940 O O . LEU A 1 119 ? 8.673 3.035 -11.949 1.00 96.44 119 LEU A O 1
ATOM 944 N N . ILE A 1 120 ? 6.491 2.591 -12.246 1.00 96.25 120 ILE A N 1
ATOM 945 C CA . ILE A 1 120 ? 6.296 3.375 -13.462 1.00 96.25 120 ILE A CA 1
ATOM 946 C C . ILE A 1 120 ? 5.215 4.424 -13.209 1.00 96.25 120 ILE A C 1
ATOM 948 O O . ILE A 1 120 ? 4.151 4.125 -12.665 1.00 96.25 120 ILE A O 1
ATOM 952 N N . LEU A 1 121 ? 5.479 5.664 -13.620 1.00 96.56 121 LEU A N 1
ATOM 953 C CA . LEU A 1 121 ? 4.509 6.746 -13.500 1.00 96.56 121 LEU A CA 1
ATOM 954 C C . LEU A 1 121 ? 3.342 6.549 -14.468 1.00 96.56 121 LEU A C 1
ATOM 956 O O . LEU A 1 121 ? 3.521 6.204 -15.646 1.00 96.56 121 LEU A O 1
ATOM 960 N N . LYS A 1 122 ? 2.136 6.837 -13.982 1.00 92.75 122 LYS A N 1
ATOM 961 C CA . LYS A 1 122 ? 0.932 6.918 -14.804 1.00 92.75 122 LYS A CA 1
ATOM 962 C C . LYS A 1 122 ? 1.142 7.873 -15.978 1.00 92.75 122 LYS A C 1
ATOM 964 O O . LYS A 1 122 ? 1.748 8.929 -15.853 1.00 92.75 122 LYS A O 1
ATOM 969 N N . GLY A 1 123 ? 0.647 7.465 -17.144 1.00 91.88 123 GLY A N 1
ATOM 970 C CA . GLY A 1 123 ? 0.879 8.158 -18.414 1.00 91.88 123 GLY A CA 1
ATOM 971 C C . GLY A 1 123 ? 2.013 7.558 -19.247 1.00 91.88 123 GLY A C 1
ATOM 972 O O . GLY A 1 123 ? 2.018 7.742 -20.463 1.00 91.88 123 GLY A O 1
ATOM 973 N N . THR A 1 124 ? 2.905 6.760 -18.650 1.00 94.88 124 THR A N 1
ATOM 974 C CA . THR A 1 124 ? 3.903 5.992 -19.408 1.00 94.88 124 THR A CA 1
ATOM 975 C C . THR A 1 124 ? 3.207 4.915 -20.239 1.00 94.88 124 THR A C 1
ATOM 977 O O . THR A 1 124 ? 2.598 3.995 -19.692 1.00 94.88 124 THR A O 1
ATOM 980 N N . ARG A 1 125 ? 3.273 5.034 -21.570 1.00 94.19 125 ARG A N 1
ATOM 981 C CA . ARG A 1 125 ? 2.543 4.141 -22.487 1.00 94.19 125 ARG A CA 1
ATOM 982 C C . ARG A 1 125 ? 3.332 2.899 -22.885 1.00 94.19 125 ARG A C 1
ATOM 984 O O . ARG A 1 125 ? 2.745 1.825 -22.970 1.00 94.19 125 ARG A O 1
ATOM 991 N N . CYS A 1 126 ? 4.637 3.042 -23.101 1.00 96.12 126 CYS A N 1
ATOM 992 C CA . CYS A 1 126 ? 5.492 1.995 -23.656 1.00 96.12 126 CYS A CA 1
ATOM 993 C C . CYS A 1 126 ? 6.662 1.684 -22.726 1.00 96.12 126 CYS A C 1
ATOM 995 O O . CYS A 1 126 ? 7.165 2.563 -22.027 1.00 96.12 126 CYS A O 1
ATOM 997 N N . CYS A 1 127 ? 7.107 0.431 -22.739 1.00 95.62 127 CYS A N 1
ATOM 998 C CA . CYS A 1 127 ? 8.282 0.003 -21.998 1.00 95.62 127 CYS A CA 1
ATOM 999 C C . CYS A 1 127 ? 9.567 0.499 -22.669 1.00 95.62 127 CYS A C 1
ATOM 1001 O O . CYS A 1 127 ? 9.773 0.283 -23.860 1.00 95.62 127 CYS A O 1
ATOM 1003 N N . GLU A 1 128 ? 10.477 1.069 -21.884 1.00 93.62 128 GLU A N 1
ATOM 1004 C CA . GLU A 1 128 ? 11.779 1.557 -22.342 1.00 93.62 128 GLU A CA 1
ATOM 1005 C C . GLU A 1 128 ? 12.728 0.443 -22.812 1.00 93.62 128 GLU A C 1
ATOM 1007 O O . GLU A 1 128 ? 13.698 0.722 -23.508 1.00 93.62 128 GLU A O 1
ATOM 1012 N N . LYS A 1 129 ? 12.456 -0.821 -22.450 1.00 93.56 129 LYS A N 1
ATOM 1013 C CA . LYS A 1 129 ? 13.291 -1.976 -22.822 1.00 93.56 129 LYS A CA 1
ATOM 1014 C C . LYS A 1 129 ? 12.850 -2.666 -24.111 1.00 93.56 129 LYS A C 1
ATOM 1016 O O . LYS A 1 129 ? 13.696 -3.036 -24.913 1.00 93.56 129 LYS A O 1
ATOM 1021 N N . CYS A 1 130 ? 11.547 -2.880 -24.299 1.00 95.88 130 CYS A N 1
ATOM 1022 C CA . CYS A 1 130 ? 11.019 -3.641 -25.441 1.00 95.88 130 CYS A CA 1
ATOM 1023 C C . CYS A 1 130 ? 10.103 -2.832 -26.371 1.00 95.88 130 CYS A C 1
ATOM 1025 O O . CYS A 1 130 ? 9.580 -3.384 -27.335 1.00 95.88 130 CYS A O 1
ATOM 1027 N N . GLY A 1 131 ? 9.821 -1.564 -26.058 1.00 95.94 131 GLY A N 1
ATOM 1028 C CA . GLY A 1 131 ? 8.936 -0.693 -26.840 1.00 95.94 131 GLY A CA 1
ATOM 1029 C C . GLY A 1 131 ? 7.448 -1.063 -26.807 1.00 95.94 131 GLY A C 1
ATOM 1030 O O . GLY A 1 131 ? 6.617 -0.281 -27.258 1.00 95.94 131 GLY A O 1
ATOM 1031 N N . SER A 1 132 ? 7.080 -2.223 -26.255 1.00 96.75 132 SER A N 1
ATOM 1032 C CA . SER A 1 132 ? 5.687 -2.676 -26.189 1.00 96.75 132 SER A CA 1
ATOM 1033 C C . SER A 1 132 ? 4.880 -1.893 -25.151 1.00 96.75 132 SER A C 1
ATOM 1035 O O . SER A 1 132 ? 5.418 -1.462 -24.126 1.00 96.75 132 SER A O 1
ATOM 1037 N N . GLY A 1 133 ? 3.577 -1.751 -25.398 1.00 96.94 133 GLY A N 1
ATOM 1038 C CA . GLY A 1 133 ? 2.646 -1.136 -24.454 1.00 96.94 133 GLY A CA 1
ATOM 1039 C C . GLY A 1 133 ? 2.471 -1.952 -23.170 1.00 96.94 133 GLY A C 1
ATOM 1040 O O . GLY A 1 133 ? 2.628 -3.175 -23.171 1.00 96.94 133 GLY A O 1
ATOM 1041 N N . PHE A 1 134 ? 2.135 -1.276 -22.071 1.00 97.25 134 PHE A N 1
ATOM 1042 C CA . PHE A 1 134 ? 1.754 -1.941 -20.824 1.00 97.25 134 PHE A CA 1
ATOM 1043 C C . PHE A 1 134 ? 0.268 -2.311 -20.836 1.00 97.25 134 PHE A C 1
ATOM 1045 O O . PHE A 1 134 ? -0.584 -1.450 -21.054 1.00 97.25 134 PHE A O 1
ATOM 1052 N N . ALA A 1 135 ? -0.039 -3.574 -20.548 1.00 96.25 135 ALA A N 1
ATOM 1053 C CA . ALA A 1 135 ? -1.394 -4.102 -20.445 1.00 96.25 135 ALA A CA 1
ATOM 1054 C C . ALA A 1 135 ? -1.722 -4.523 -19.006 1.00 96.25 135 ALA A C 1
ATOM 1056 O O . ALA A 1 135 ? -0.834 -4.870 -18.219 1.00 96.25 135 ALA A O 1
ATOM 1057 N N . ASP A 1 136 ? -3.009 -4.494 -18.669 1.00 95.38 136 ASP A N 1
ATOM 1058 C CA . ASP A 1 136 ? -3.501 -4.970 -17.378 1.00 95.38 136 ASP A CA 1
ATOM 1059 C C . ASP A 1 136 ? -3.425 -6.503 -17.294 1.00 95.38 136 ASP A C 1
ATOM 1061 O O . ASP A 1 136 ? -3.609 -7.212 -18.285 1.00 95.38 136 ASP A O 1
ATOM 1065 N N . ILE A 1 137 ? -3.164 -7.024 -16.093 1.00 95.25 137 ILE A N 1
ATOM 1066 C CA . ILE A 1 137 ? -3.074 -8.467 -15.822 1.00 95.25 137 ILE A CA 1
ATOM 1067 C C . ILE A 1 137 ? -4.479 -8.998 -15.514 1.00 95.25 137 ILE A C 1
ATOM 1069 O O . ILE A 1 137 ? -4.903 -9.063 -14.360 1.00 95.25 137 ILE A O 1
ATOM 1073 N N . LEU A 1 138 ? -5.251 -9.295 -16.560 1.00 94.38 138 LEU A N 1
ATOM 1074 C CA . LEU A 1 138 ? -6.655 -9.709 -16.434 1.00 94.38 138 LEU A CA 1
ATOM 1075 C C . LEU A 1 138 ? -6.832 -11.198 -16.094 1.00 94.38 138 LEU A C 1
ATOM 1077 O O . LEU A 1 138 ? -7.913 -11.595 -15.663 1.00 94.38 138 LEU A O 1
ATOM 1081 N N . ASP A 1 139 ? -5.777 -11.991 -16.254 1.00 94.06 139 ASP A N 1
ATOM 1082 C CA . ASP A 1 139 ? -5.703 -13.422 -15.950 1.00 94.06 139 ASP A CA 1
ATOM 1083 C C . ASP A 1 139 ? -5.591 -13.729 -14.444 1.00 94.06 139 ASP A C 1
ATOM 1085 O O . ASP A 1 139 ? -5.875 -14.844 -14.016 1.00 94.06 139 ASP A O 1
ATOM 1089 N N . GLU A 1 140 ? -5.263 -12.735 -13.617 1.00 93.12 140 GLU A N 1
ATOM 1090 C CA . GLU A 1 140 ? -5.232 -12.865 -12.155 1.00 93.12 140 GLU A CA 1
ATOM 1091 C C . GLU A 1 140 ? -6.551 -12.391 -11.509 1.00 93.12 140 GLU A C 1
ATOM 1093 O O . GLU A 1 140 ? -7.199 -11.474 -12.023 1.00 93.12 140 GLU A O 1
ATOM 1098 N N . PRO A 1 141 ? -6.964 -12.930 -10.346 1.00 91.00 141 PRO A N 1
ATOM 1099 C CA . PRO A 1 141 ? -8.052 -12.368 -9.544 1.00 91.00 141 PRO A CA 1
ATOM 1100 C C . PRO A 1 141 ? -7.789 -10.910 -9.157 1.00 91.00 141 PRO A C 1
ATOM 1102 O O . PRO A 1 141 ? -6.647 -10.545 -8.884 1.00 91.00 141 PRO A O 1
ATOM 1105 N N . PHE A 1 142 ? -8.846 -10.095 -9.047 1.00 88.00 142 PHE A N 1
ATOM 1106 C CA . PHE A 1 142 ? -8.739 -8.656 -8.757 1.00 88.00 142 PHE A CA 1
ATOM 1107 C C . PHE A 1 142 ? -7.792 -8.338 -7.587 1.00 88.00 142 PHE A C 1
ATOM 1109 O O . PHE A 1 142 ? -6.906 -7.505 -7.735 1.00 88.00 142 PHE A O 1
ATOM 1116 N N . SER A 1 143 ? -7.893 -9.059 -6.465 1.00 85.56 143 SER A N 1
ATOM 1117 C CA . SER A 1 143 ? -7.045 -8.843 -5.281 1.00 85.56 143 SER A CA 1
ATOM 1118 C C . SER A 1 143 ? -5.552 -9.116 -5.498 1.00 85.56 143 SER A C 1
ATOM 1120 O O . SER A 1 143 ? -4.732 -8.585 -4.760 1.00 85.56 143 SER A O 1
ATOM 1122 N N . LYS A 1 144 ? -5.179 -9.912 -6.508 1.00 90.50 144 LYS A N 1
ATOM 1123 C CA . LYS A 1 144 ? -3.781 -10.203 -6.865 1.00 90.50 144 LYS A CA 1
ATOM 1124 C C . LYS A 1 144 ? -3.216 -9.263 -7.930 1.00 90.50 144 LYS A C 1
ATOM 1126 O O . LYS A 1 144 ? -2.021 -9.325 -8.221 1.00 90.50 144 LYS A O 1
ATOM 1131 N N . ARG A 1 145 ? -4.045 -8.394 -8.519 1.00 94.88 145 ARG A N 1
ATOM 1132 C CA . ARG A 1 145 ? -3.617 -7.397 -9.519 1.00 94.88 145 ARG A CA 1
ATOM 1133 C C . ARG A 1 145 ? -2.971 -6.166 -8.890 1.00 94.88 145 ARG A C 1
ATOM 1135 O O . ARG A 1 145 ? -2.465 -5.319 -9.615 1.00 94.88 145 ARG A O 1
ATOM 1142 N N . TYR A 1 146 ? -2.975 -6.064 -7.566 1.00 94.81 146 TYR A N 1
ATOM 1143 C CA . TYR A 1 146 ? -2.464 -4.922 -6.821 1.00 94.81 1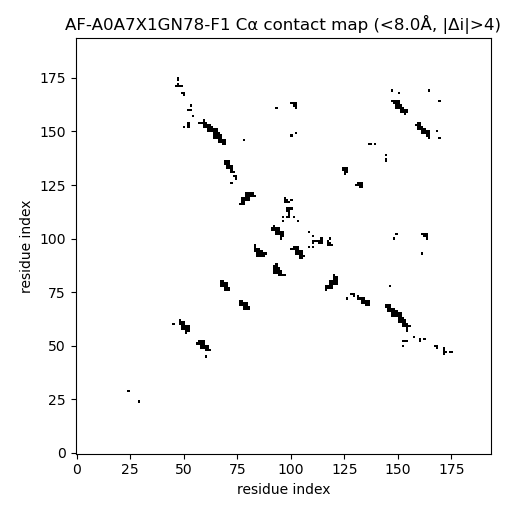46 TYR A CA 1
ATOM 1144 C C . TYR A 1 146 ? -1.449 -5.391 -5.788 1.00 94.81 146 TYR A C 1
ATOM 1146 O O . TYR A 1 146 ? -1.622 -6.447 -5.182 1.00 94.81 146 TYR A O 1
ATOM 1154 N N . ILE A 1 147 ? -0.400 -4.600 -5.585 1.00 94.69 147 ILE A N 1
ATOM 1155 C CA . ILE A 1 147 ? 0.634 -4.864 -4.579 1.00 94.69 147 ILE A CA 1
ATOM 1156 C C . ILE A 1 147 ? 0.631 -3.707 -3.578 1.00 94.69 147 ILE A C 1
ATOM 1158 O O . ILE A 1 147 ? 0.618 -2.551 -4.015 1.00 94.69 147 ILE A O 1
ATOM 1162 N N . PRO A 1 148 ? 0.625 -3.977 -2.261 1.00 95.88 148 PRO A N 1
ATOM 1163 C CA . PRO A 1 148 ? 0.779 -2.932 -1.258 1.00 95.88 148 PRO A CA 1
ATOM 1164 C C . PRO A 1 148 ? 2.197 -2.361 -1.343 1.00 95.88 148 PRO A C 1
ATOM 1166 O O . PRO A 1 148 ? 3.178 -3.100 -1.323 1.00 95.88 148 PRO A O 1
ATOM 1169 N N . LEU A 1 149 ? 2.301 -1.040 -1.465 1.00 96.25 149 LEU A N 1
ATOM 1170 C CA . LEU A 1 149 ? 3.579 -0.338 -1.590 1.00 96.25 149 LEU A CA 1
ATOM 1171 C C . LEU A 1 149 ? 3.921 0.437 -0.322 1.00 96.25 149 LEU A C 1
ATOM 1173 O O . LEU A 1 149 ? 5.060 0.398 0.139 1.00 96.25 149 LEU A O 1
ATOM 1177 N N . VAL A 1 150 ? 2.936 1.145 0.232 1.00 97.50 150 VAL A N 1
ATOM 1178 C CA . VAL A 1 150 ? 3.136 2.074 1.348 1.00 97.50 150 VAL A CA 1
ATOM 1179 C C . VAL A 1 150 ? 2.079 1.842 2.409 1.00 97.50 150 VAL A C 1
ATOM 1181 O O . VAL A 1 150 ? 0.887 1.805 2.104 1.00 97.50 150 VAL A O 1
ATOM 1184 N N . ILE A 1 151 ? 2.520 1.759 3.657 1.00 97.69 151 ILE A N 1
ATOM 1185 C CA . ILE A 1 151 ? 1.666 1.805 4.837 1.0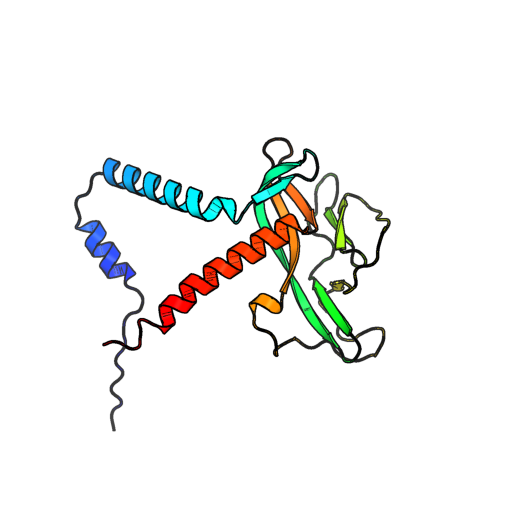0 97.69 151 ILE A CA 1
ATOM 1186 C C . ILE A 1 151 ? 1.683 3.223 5.389 1.00 97.69 151 ILE A C 1
ATOM 1188 O O . ILE A 1 151 ? 2.751 3.792 5.638 1.00 97.69 151 ILE A O 1
ATOM 1192 N N . VAL A 1 152 ? 0.491 3.779 5.592 1.00 96.81 152 VAL A N 1
ATOM 1193 C CA . VAL A 1 152 ? 0.297 5.012 6.348 1.00 96.81 152 VAL A CA 1
ATOM 1194 C C . VAL A 1 152 ? -0.307 4.638 7.687 1.00 96.81 152 VAL A C 1
ATOM 1196 O O . VAL A 1 152 ? -1.386 4.046 7.745 1.00 96.81 152 VAL A O 1
ATOM 1199 N N . GLY A 1 153 ? 0.412 4.952 8.759 1.00 96.44 153 GLY A N 1
ATOM 1200 C CA . GLY A 1 153 ? 0.027 4.594 10.118 1.00 96.44 153 GLY A CA 1
ATOM 1201 C C . GLY A 1 153 ? 0.085 5.776 11.074 1.00 96.44 153 GLY A C 1
ATOM 1202 O O . GLY A 1 153 ? 0.612 6.838 10.741 1.00 96.44 153 GLY A O 1
ATOM 1203 N N . SER A 1 154 ? -0.462 5.581 12.273 1.00 96.50 154 SER A N 1
ATOM 1204 C CA . SER A 1 154 ? -0.450 6.573 13.349 1.00 96.50 154 SER A CA 1
ATOM 1205 C C . SER A 1 154 ? 0.164 5.993 14.617 1.00 96.50 154 SER A C 1
ATOM 1207 O O . SER A 1 154 ? -0.354 5.033 15.185 1.00 96.50 154 SER A O 1
ATOM 1209 N N . CYS A 1 155 ? 1.259 6.602 15.065 1.00 96.19 155 CYS A N 1
ATOM 1210 C CA . CYS A 1 155 ? 1.926 6.305 16.327 1.00 96.19 155 CYS A CA 1
ATOM 1211 C C . CYS A 1 155 ? 1.496 7.325 17.390 1.00 96.19 155 CYS A C 1
ATOM 1213 O O . CYS A 1 155 ? 1.392 8.514 17.090 1.00 96.19 155 CYS A O 1
ATOM 1215 N N . THR A 1 156 ? 1.287 6.890 18.633 1.00 95.50 156 THR A N 1
ATOM 1216 C CA . THR A 1 156 ? 0.948 7.796 19.747 1.00 95.50 156 THR A CA 1
ATOM 1217 C C . THR A 1 156 ? 2.075 8.775 20.067 1.00 95.50 156 THR A C 1
ATOM 1219 O O . THR A 1 156 ? 1.801 9.919 20.410 1.00 95.50 156 THR A O 1
ATOM 1222 N N . GLU A 1 157 ? 3.326 8.347 19.884 1.00 96.38 157 GLU A N 1
ATOM 1223 C CA . GLU A 1 157 ? 4.514 9.138 20.226 1.00 96.38 157 GLU A CA 1
ATOM 1224 C C . GLU A 1 157 ? 4.981 10.043 19.076 1.00 96.38 157 GLU A C 1
ATOM 1226 O O . GLU A 1 157 ? 5.447 11.156 19.302 1.00 96.38 157 GLU A O 1
ATOM 1231 N N . HIS A 1 158 ? 4.857 9.576 17.828 1.00 94.12 158 HIS A N 1
ATOM 1232 C CA . HIS A 1 158 ? 5.444 10.242 16.653 1.00 94.12 158 HIS A CA 1
ATOM 1233 C C . HIS A 1 158 ? 4.406 10.759 15.647 1.00 94.12 158 HIS A C 1
ATOM 1235 O O . HIS A 1 158 ? 4.769 11.354 14.633 1.00 94.12 158 HIS A O 1
ATOM 1241 N N . GLY A 1 159 ? 3.115 10.531 15.901 1.00 93.50 159 GLY A N 1
ATOM 1242 C CA . GLY A 1 159 ? 2.031 10.904 14.997 1.00 93.50 159 GLY A CA 1
ATOM 1243 C C . GLY A 1 159 ? 1.995 10.065 13.716 1.00 93.50 159 GLY A C 1
ATOM 1244 O O . GLY A 1 159 ? 2.356 8.885 13.701 1.00 93.50 159 GLY A O 1
ATOM 1245 N N . THR A 1 160 ? 1.511 10.672 12.630 1.00 94.31 160 THR A N 1
ATOM 1246 C CA . THR A 1 160 ? 1.366 10.011 11.326 1.00 94.31 160 THR A CA 1
ATOM 1247 C C . THR A 1 160 ? 2.717 9.744 10.672 1.00 94.31 160 THR A C 1
ATOM 1249 O O . THR A 1 160 ? 3.527 10.657 10.517 1.00 94.31 160 THR A O 1
ATOM 1252 N N . PHE A 1 161 ? 2.914 8.524 10.178 1.00 94.69 161 PHE A N 1
ATOM 1253 C CA . PHE A 1 161 ? 4.111 8.121 9.447 1.00 94.69 161 PHE A CA 1
ATOM 1254 C C . PHE A 1 161 ? 3.769 7.401 8.142 1.00 94.69 161 PHE A C 1
ATOM 1256 O O . PHE A 1 161 ? 2.662 6.900 7.948 1.00 94.69 161 PHE A O 1
ATOM 1263 N N . PHE A 1 162 ? 4.764 7.337 7.261 1.00 95.88 162 PHE A N 1
ATOM 1264 C CA . PHE A 1 162 ? 4.730 6.595 6.007 1.00 95.88 162 PHE A CA 1
ATOM 1265 C C . PHE A 1 162 ? 5.915 5.637 6.011 1.00 95.88 162 PHE A C 1
ATOM 1267 O O . PHE A 1 162 ? 7.037 6.055 6.301 1.00 95.88 162 PHE A O 1
ATOM 1274 N N . LYS A 1 163 ? 5.683 4.371 5.676 1.00 96.31 163 LYS A N 1
ATOM 1275 C CA . LYS A 1 163 ? 6.755 3.394 5.469 1.00 96.31 163 LYS A CA 1
ATOM 1276 C C . LYS A 1 163 ? 6.451 2.508 4.269 1.00 96.31 163 LYS A C 1
ATOM 1278 O O . LYS A 1 163 ? 5.292 2.365 3.877 1.00 96.31 163 LYS A O 1
ATOM 1283 N N . SER A 1 164 ? 7.483 1.907 3.693 1.00 95.81 164 SER A N 1
ATOM 1284 C CA . SER A 1 164 ? 7.300 0.822 2.729 1.00 95.81 164 SER A CA 1
ATOM 1285 C C . SER A 1 164 ? 6.617 -0.361 3.410 1.00 95.81 164 SER A C 1
ATOM 1287 O O . SER A 1 164 ? 6.910 -0.631 4.573 1.00 95.81 164 SER A O 1
ATOM 1289 N N . ALA A 1 165 ? 5.732 -1.055 2.695 1.00 95.50 165 ALA A N 1
ATOM 1290 C CA . ALA A 1 165 ? 5.139 -2.289 3.204 1.00 95.50 165 ALA A CA 1
ATOM 1291 C C . ALA A 1 165 ? 6.230 -3.350 3.424 1.00 95.50 165 ALA A C 1
ATOM 1293 O O . ALA A 1 165 ? 6.980 -3.677 2.498 1.00 95.50 165 ALA A O 1
ATOM 1294 N N . ASP A 1 166 ? 6.323 -3.865 4.647 1.00 93.81 166 ASP A N 1
ATOM 1295 C CA . ASP A 1 166 ? 7.274 -4.903 5.039 1.00 93.81 166 ASP A CA 1
ATOM 1296 C C . ASP A 1 166 ? 6.601 -6.274 5.211 1.00 93.81 166 ASP A C 1
ATOM 1298 O O . ASP A 1 166 ? 5.415 -6.458 4.936 1.00 93.81 166 ASP A O 1
ATOM 1302 N N . ASN A 1 167 ? 7.383 -7.279 5.611 1.00 93.75 167 ASN A N 1
ATOM 1303 C CA . ASN A 1 167 ? 6.894 -8.651 5.730 1.00 93.75 167 ASN A CA 1
ATOM 1304 C C . ASN A 1 167 ? 5.803 -8.805 6.798 1.00 93.75 167 ASN A C 1
ATOM 1306 O O . ASN A 1 167 ? 4.907 -9.630 6.610 1.00 93.75 167 ASN A O 1
ATOM 1310 N N . ASP A 1 168 ? 5.859 -8.024 7.878 1.00 93.88 168 ASP A N 1
ATOM 1311 C CA . ASP A 1 168 ? 4.861 -8.088 8.943 1.00 93.88 168 ASP A CA 1
ATOM 1312 C C . ASP A 1 168 ? 3.541 -7.492 8.443 1.00 93.88 168 ASP A C 1
ATOM 1314 O O . ASP A 1 168 ? 2.482 -8.105 8.597 1.00 93.88 168 ASP A O 1
ATOM 1318 N N . ASP A 1 169 ? 3.601 -6.368 7.720 1.00 95.31 169 ASP A N 1
ATOM 1319 C CA . ASP A 1 169 ? 2.419 -5.776 7.084 1.00 95.31 169 ASP A CA 1
ATOM 1320 C C . ASP A 1 169 ? 1.794 -6.730 6.052 1.00 95.31 169 ASP A C 1
ATOM 1322 O O . ASP A 1 169 ? 0.574 -6.915 5.997 1.00 95.31 169 ASP A O 1
ATOM 1326 N N . LEU A 1 170 ? 2.630 -7.373 5.227 1.00 93.44 170 LEU A N 1
ATOM 1327 C CA . LEU A 1 170 ? 2.189 -8.345 4.225 1.00 93.44 170 LEU A CA 1
ATOM 1328 C C . LEU A 1 170 ? 1.534 -9.574 4.866 1.00 93.44 170 LEU A C 1
ATOM 1330 O O . LEU A 1 170 ? 0.562 -10.107 4.316 1.00 93.44 170 LEU A O 1
ATOM 1334 N N . ALA A 1 171 ? 2.031 -10.022 6.021 1.00 93.06 171 ALA A N 1
ATOM 1335 C CA . ALA A 1 171 ? 1.437 -11.119 6.775 1.00 93.06 171 ALA A CA 1
ATOM 1336 C C . ALA A 1 171 ? 0.037 -10.747 7.288 1.00 93.06 171 ALA A C 1
ATOM 1338 O O . ALA A 1 171 ? -0.904 -11.526 7.105 1.00 93.06 171 ALA A O 1
ATOM 1339 N N . VAL A 1 172 ? -0.130 -9.536 7.831 1.00 92.44 172 VAL A N 1
ATOM 1340 C CA . VAL A 1 172 ? -1.430 -9.011 8.288 1.00 92.44 172 VAL A CA 1
ATOM 1341 C C . VAL A 1 172 ? -2.425 -8.902 7.127 1.00 92.44 172 VAL A C 1
ATOM 1343 O O . VAL A 1 172 ? -3.556 -9.387 7.225 1.00 92.44 172 VAL A O 1
ATOM 1346 N N . ILE A 1 173 ? -2.004 -8.354 5.982 1.00 90.44 173 ILE A N 1
ATOM 1347 C CA . ILE A 1 173 ? -2.847 -8.265 4.775 1.00 90.44 173 ILE A CA 1
ATOM 1348 C C . ILE A 1 173 ? -3.257 -9.665 4.293 1.00 90.44 173 ILE A C 1
ATOM 1350 O O . ILE A 1 173 ? -4.420 -9.907 3.959 1.00 90.44 173 ILE A O 1
ATOM 1354 N N . THR A 1 174 ? -2.324 -10.618 4.291 1.00 89.75 174 THR A N 1
ATOM 1355 C CA . THR A 1 174 ? -2.598 -12.007 3.893 1.00 89.75 174 THR A CA 1
ATOM 1356 C C . THR A 1 174 ? -3.595 -12.680 4.840 1.00 89.75 174 THR A C 1
ATOM 1358 O O . THR A 1 174 ? -4.503 -13.381 4.383 1.00 89.75 174 THR A O 1
ATOM 1361 N N . GLN A 1 175 ? -3.480 -12.431 6.147 1.00 89.62 175 GLN A N 1
ATOM 1362 C CA . GLN A 1 175 ? -4.434 -12.897 7.152 1.00 89.62 175 GLN A CA 1
ATOM 1363 C C . GLN A 1 175 ? -5.833 -12.300 6.926 1.00 89.62 175 GLN A C 1
ATOM 1365 O O . GLN A 1 175 ? -6.825 -13.027 6.973 1.00 89.62 175 GLN A O 1
ATOM 1370 N N . ALA A 1 176 ? -5.939 -11.005 6.624 1.00 87.00 176 ALA A N 1
ATOM 1371 C CA . ALA A 1 176 ? -7.224 -10.370 6.327 1.00 87.00 176 ALA A CA 1
ATOM 1372 C C . ALA A 1 176 ? -7.897 -10.984 5.079 1.00 87.00 176 ALA A C 1
ATOM 1374 O O . ALA A 1 176 ? -9.100 -11.278 5.065 1.00 87.00 176 ALA A O 1
ATOM 1375 N N . LEU A 1 177 ? -7.108 -11.256 4.034 1.00 84.75 177 LEU A N 1
ATOM 1376 C CA . LEU A 1 177 ? -7.593 -11.895 2.809 1.00 84.75 177 LEU A CA 1
ATOM 1377 C C . LEU A 1 177 ? -8.057 -13.343 3.038 1.00 84.75 177 LEU A C 1
ATOM 1379 O O . LEU A 1 177 ? -9.031 -13.776 2.415 1.00 84.75 177 LEU A O 1
ATOM 1383 N N . SER A 1 178 ? -7.402 -14.103 3.923 1.00 83.31 178 SER A N 1
ATOM 1384 C CA . SER A 1 178 ? -7.804 -15.485 4.224 1.00 83.31 178 SER A CA 1
ATOM 1385 C C . SER A 1 178 ? -9.128 -15.550 4.994 1.00 83.31 178 SER A C 1
ATOM 1387 O O . SER A 1 178 ? -9.985 -16.372 4.662 1.00 83.31 178 SER A O 1
ATOM 1389 N N . GLN A 1 179 ? -9.360 -14.625 5.931 1.00 81.44 179 GLN A N 1
ATOM 1390 C CA . GLN A 1 179 ? -10.630 -14.524 6.660 1.00 81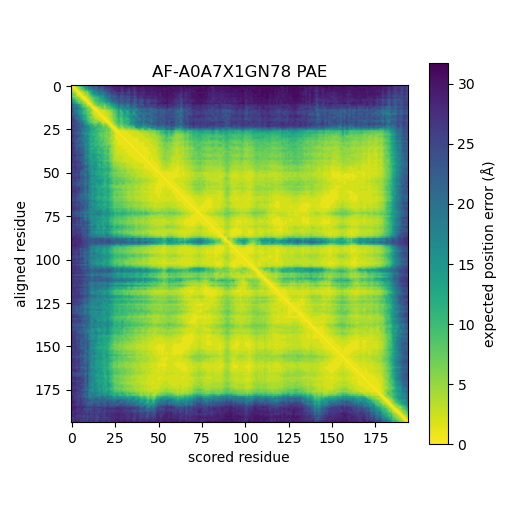.44 179 GLN A CA 1
ATOM 1391 C C . GLN A 1 179 ? -11.803 -14.171 5.734 1.00 81.44 179 GLN A C 1
ATOM 1393 O O . GLN A 1 179 ? -12.900 -14.711 5.880 1.00 81.44 179 GLN A O 1
ATOM 1398 N N . THR A 1 180 ? -11.562 -13.339 4.717 1.00 69.44 180 THR A N 1
ATOM 1399 C CA . THR A 1 180 ? -12.581 -12.973 3.718 1.00 69.44 180 THR A CA 1
ATOM 1400 C C . THR A 1 180 ? -13.021 -14.180 2.881 1.00 69.44 180 THR A C 1
ATOM 1402 O O . THR A 1 180 ? -14.211 -14.360 2.620 1.00 69.44 180 THR A O 1
ATOM 1405 N N . LYS A 1 181 ? -12.084 -15.063 2.504 1.00 60.38 181 LYS A N 1
ATOM 1406 C CA . LYS A 1 181 ? -12.405 -16.303 1.773 1.00 60.38 181 LYS A CA 1
ATOM 1407 C C . LYS A 1 181 ? -13.276 -17.254 2.586 1.00 60.38 181 LYS A C 1
ATOM 1409 O O . LYS A 1 181 ? -14.141 -17.904 2.011 1.00 60.38 181 LYS A O 1
ATOM 1414 N N . HIS A 1 182 ? -13.086 -17.313 3.902 1.00 56.16 182 HIS A N 1
ATOM 1415 C CA . HIS A 1 182 ? -13.908 -18.148 4.778 1.00 56.16 182 HIS A CA 1
ATOM 1416 C C . HIS A 1 182 ? -15.361 -17.643 4.859 1.00 56.16 182 HIS A C 1
ATOM 1418 O O . HIS A 1 182 ? -16.293 -18.437 4.923 1.00 56.16 182 HIS A O 1
ATOM 1424 N N . ILE A 1 183 ? -15.568 -16.324 4.796 1.00 53.47 183 ILE A N 1
ATOM 1425 C CA . ILE A 1 183 ? -16.906 -15.710 4.801 1.00 53.47 183 ILE A CA 1
ATOM 1426 C C . ILE A 1 183 ? -17.601 -15.899 3.442 1.00 53.47 183 ILE A C 1
ATOM 1428 O O . ILE A 1 183 ? -18.776 -16.256 3.393 1.00 53.47 183 ILE A O 1
ATOM 1432 N N . LEU A 1 184 ? -16.875 -15.726 2.332 1.00 48.47 184 LEU A N 1
ATOM 1433 C CA . LEU A 1 184 ? -17.426 -15.913 0.983 1.00 48.47 184 LEU A CA 1
ATOM 1434 C C . LEU A 1 184 ? -17.626 -17.392 0.609 1.00 48.47 184 LEU A C 1
ATOM 1436 O O . LEU A 1 184 ? -18.560 -17.708 -0.123 1.00 48.47 184 LEU A O 1
ATOM 1440 N N . GLY A 1 185 ? -16.812 -18.308 1.141 1.00 41.38 185 GLY A N 1
ATOM 1441 C CA . GLY A 1 185 ? -16.995 -19.754 0.970 1.00 41.38 185 GLY A CA 1
ATOM 1442 C C . GLY A 1 185 ? -18.265 -20.287 1.642 1.00 41.38 185 GLY A C 1
ATOM 1443 O O . GLY A 1 185 ? -18.888 -21.210 1.126 1.00 41.38 185 GLY A O 1
ATOM 1444 N N . TRP A 1 186 ? -18.707 -19.653 2.734 1.00 33.44 186 TRP A N 1
ATOM 1445 C CA . TRP A 1 186 ? -19.960 -19.991 3.419 1.00 33.44 186 TRP A CA 1
ATOM 1446 C C . TRP A 1 186 ? -21.212 -19.533 2.643 1.00 33.44 186 TRP A C 1
ATOM 1448 O O . TRP A 1 186 ? -22.276 -20.136 2.762 1.00 33.44 186 TRP A O 1
ATOM 1458 N N . SER A 1 187 ? -21.080 -18.507 1.791 1.00 37.88 187 SER A N 1
ATOM 1459 C CA . SER A 1 187 ? -22.170 -17.987 0.947 1.00 37.88 187 SER A CA 1
ATOM 1460 C C . SER A 1 187 ? -22.573 -18.952 -0.183 1.00 37.88 187 SER A C 1
ATOM 1462 O O . SER A 1 187 ? -23.750 -19.057 -0.530 1.00 37.88 187 SER A O 1
ATOM 1464 N N . LEU A 1 188 ? -21.620 -19.724 -0.719 1.00 40.06 188 LEU A N 1
ATOM 1465 C CA . LEU A 1 188 ? -21.867 -20.655 -1.831 1.00 40.06 188 LEU A CA 1
ATOM 1466 C C . LEU A 1 188 ? -22.388 -22.034 -1.394 1.00 40.06 188 LEU A C 1
ATOM 1468 O O . LEU A 1 188 ? -22.904 -22.771 -2.228 1.00 40.06 188 LEU A O 1
ATOM 1472 N N . GLN A 1 189 ? -22.281 -22.396 -0.112 1.00 41.59 189 GLN A N 1
ATOM 1473 C CA . GLN A 1 189 ? -22.808 -23.672 0.399 1.00 41.59 189 GLN A CA 1
ATOM 1474 C C . GLN A 1 189 ? -24.230 -23.561 0.968 1.00 41.59 189 GLN A C 1
ATOM 1476 O O . GLN A 1 189 ? -24.948 -24.554 0.989 1.00 41.59 189 GLN A O 1
ATOM 1481 N N . ASN A 1 190 ? -24.679 -22.360 1.350 1.00 43.84 190 ASN A N 1
ATOM 1482 C CA . ASN A 1 190 ? -26.016 -22.141 1.921 1.00 43.84 190 ASN A CA 1
ATOM 1483 C C . ASN A 1 190 ? -27.076 -21.684 0.900 1.00 43.84 190 ASN A C 1
ATOM 1485 O O . ASN A 1 190 ? -28.192 -21.352 1.285 1.00 43.84 190 ASN A O 1
ATOM 1489 N N . SER A 1 191 ? -26.753 -21.675 -0.396 1.00 43.19 191 SER A N 1
ATOM 1490 C CA . SER A 1 191 ? -27.680 -21.334 -1.491 1.00 43.19 191 SER A CA 1
ATOM 1491 C C . SER A 1 191 ? -28.154 -22.552 -2.307 1.00 43.19 191 SER A C 1
ATOM 1493 O O . SER A 1 191 ? -28.886 -22.387 -3.276 1.00 43.19 191 SER A O 1
ATOM 1495 N N . ALA A 1 192 ? -27.796 -23.776 -1.897 1.00 38.03 192 ALA A N 1
ATOM 1496 C CA . ALA A 1 192 ? -28.224 -25.033 -2.531 1.00 38.03 192 ALA A CA 1
ATOM 1497 C C . ALA A 1 192 ? -29.228 -25.844 -1.682 1.00 38.03 192 ALA A C 1
ATOM 1499 O O . ALA A 1 192 ? -29.354 -27.055 -1.850 1.00 38.03 192 ALA A O 1
ATOM 1500 N N . GLY A 1 193 ? -29.925 -25.192 -0.750 1.00 45.75 193 GLY A N 1
ATOM 1501 C CA . GLY A 1 193 ? -30.884 -25.849 0.133 1.00 45.75 193 GLY A CA 1
ATOM 1502 C C . GLY A 1 193 ? -32.035 -24.936 0.521 1.00 45.75 193 GLY A C 1
ATOM 1503 O O . GLY A 1 193 ? -32.102 -24.533 1.676 1.00 45.75 193 GLY A O 1
ATOM 1504 N N . GLN A 1 194 ? -32.901 -24.620 -0.443 1.00 35.50 194 GLN A N 1
ATOM 1505 C CA . GLN A 1 194 ? -34.330 -24.332 -0.269 1.00 35.50 194 GLN A CA 1
ATOM 1506 C C . GLN A 1 194 ? -35.065 -24.705 -1.555 1.00 35.50 194 GLN A C 1
ATOM 1508 O O . GLN A 1 194 ? -34.544 -24.361 -2.639 1.00 35.50 194 GLN A O 1
#

Sequence (194 aa):
MGASVIGIDIDPIPVLQAKASLTQSSLKHKKDIFSWFFKALKDKLAPLYKTFCPICNLESEIQFTLYGPRKRCSCREVIFVDSLLLRQANHHDVNICSTCHEVYTGKTHSCRKQANTPLILKGTRCCEKCGSGFADILDEPFSKRYIPLVIVGSCTEHGTFFKSADNDDLAVITQALSQTKHILGWSLQNSAGQ

Secondary structure (DSSP, 8-state):
------------HHHHHHHHHHS---HHHHHHHHHHHHHHHHHHHGGGGEEE-TTT--EEEEEEEEEEEEEE-SS-EEEEES-SEEE--SS--EEE-TTT--EEESS----SS--SS-EEETT--B-TTT-PBPEE-TTS-GGGSEEEEEEEEEETTTEEEEEE--HHHHHHHHHHHHHHHHHHHHHHHTTS--

Solvent-accessible surface area (backbone atoms only — not comparable to full-atom values): 11582 Å² total; per-residue (Å²): 140,81,83,86,79,84,82,77,82,86,69,58,59,65,61,51,51,52,51,58,71,70,50,92,67,57,72,65,57,54,52,51,52,50,51,50,51,52,48,55,50,44,72,68,47,48,74,60,35,52,41,63,33,93,86,79,65,44,82,21,42,48,76,50,71,46,64,25,47,42,30,34,37,93,86,47,61,34,28,41,36,85,60,51,68,76,42,88,49,100,86,52,39,34,32,42,39,48,52,45,48,49,50,48,66,60,93,73,85,82,77,91,53,76,42,96,54,40,53,41,57,64,87,70,58,53,40,94,86,76,63,39,55,65,39,76,53,78,92,49,60,75,82,72,31,44,43,76,46,34,38,31,30,43,31,95,89,74,41,74,48,75,38,44,56,46,73,68,46,50,48,31,51,51,52,50,54,53,55,50,51,59,58,57,57,54,58,71,66,69,73,80,74,130

Foldseek 3Di:
DDDDDDDDDPCCVVVVVVVVVVDDDDPVRVVVVVVVVVVVVCVVCQLLQWDADPPPRDIWGFPDFDKFFWWDWPPDIATEDQAQFPDDDPPWTWGADQFQLWIDTDDDDDDPDGDPHGYDHPPDAADPPPRTGIDQPPVDPPVVRIDTRWTWTQDPVPGIDIGGQDPVNVVSNVVVVVVVCVVVVVVVVVVPDD

Mean predicted align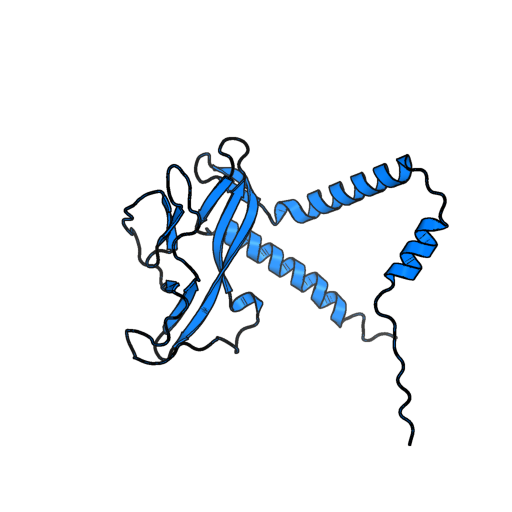ed error: 10.52 Å